Protein AF-A0A091L8T3-F1 (afdb_monomer)

Solvent-accessible surface area (backbone atoms only — not comparable to full-atom values): 19354 Å² total; per-residue (Å²): 113,66,70,60,50,53,52,51,54,52,54,68,73,51,63,92,86,46,86,66,43,70,60,56,47,52,60,50,46,46,68,79,38,73,92,50,54,74,67,56,54,53,54,50,48,53,53,48,53,52,50,51,50,54,54,50,52,52,50,52,52,53,52,52,49,54,50,51,53,50,52,50,51,53,50,52,52,49,54,52,54,52,52,50,52,51,50,53,50,51,53,53,51,48,54,51,51,51,54,50,50,53,53,51,50,54,52,50,52,53,52,52,53,51,50,53,53,51,54,51,50,52,52,52,51,50,53,54,51,48,57,53,48,53,57,48,54,52,51,51,49,54,50,52,53,52,49,51,53,50,52,50,55,51,52,51,52,52,51,51,52,51,50,56,52,50,51,53,47,52,56,47,51,53,52,51,49,52,52,50,50,53,49,50,50,55,51,51,56,49,48,52,54,47,49,52,53,50,53,52,53,51,55,52,50,53,50,54,52,50,54,52,51,54,48,51,55,49,52,54,48,52,48,56,51,48,48,54,54,48,51,60,49,48,75,72,64,78,79,91,85,89,89,79,73,80,81,76,76,71,88,61,83,75,68,71,71,77,71,75,86,83,83,91,78,85,82,82,84,85,66,73,96,62,89,79,91,67,83,50,71,68,63,57,61,62,30,60,56,55,48,53,49,51,53,28,50,77,69,67,42,57,85,39,71,67,40,66,63,46,62,77,71,52,68,62,86,66,74,75,55,85,92,66,64,74,69,91,77,70,128

InterPro domains:
  IPR039902 Coiled-coil domain-containing protein CCDC148/CCDC112 [PTHR21549] (1-329)

Mean predicted aligned error: 20.17 Å

Sequence (331 aa):
EEDRWVFQAVINQYPSDLQRRRTLYLDVLERYLPHKSRRDLVVHEKAWDHYHFIRNQRRVLILNWAQARKAFLLKAVKTVAEASAAHETEVALANTREKQQEICADLKAKVLQWKAQQEEAAKLEAAVAARRKEKKDEKERLQKEQETIRRAQEKEKVKKYWAEKQLKWQEQEEKDLQRLEELRKLMAEQAVKDRERVKFRQALLEKQLLEKKELALQEAREEKEKEKCLEALRQQVAVVAKLDPARVVADTVASKARMGIGTKEEFDLQKPLFKLHTYSEQQIISDPRLRVELALREAGLHTTLYAKEILPKIPPLKLPRRDMESTAFKM

Organism: Cathartes aura (NCBI:txid43455)

Radius of gyration: 84.94 Å; Cα contacts (8 Å, |Δi|>4): 48; chains: 1; bounding box: 147×95×217 Å

Secondary structure (DSSP, 8-state):
-HHHHHHHHHHHHS-TTSTTHHHHHHHHHHHH-TTS-HHHHHHHHHHHHHHHHHHHHHHHHHHHHHHHHHHHHHHHHHHHHHHHHHHHHHHHHHHHHHHHHHHHHHHHHHHHHHHHHHHHHHHHHHHHHHHHHHHHHHHHHHHHHHHHHHHHHHHHHHHHHHHHHHHHHHHHHHHHHHHHHHHHHHHHHHHHHHHHHHHHHHHHHHHHHHHHHHHHHHHHHHHHHHHHHHHHHHHHH-------GGGGSPPPTTSGGGG-------------SS---PPPHHHHHT-HHHHHHHHHHHTT-TTSHHHHHHGGGSPPSSPPPGGG--GGG--

pLDDT: mean 85.81, std 12.71, range [43.16, 98.38]

Structure (mmCIF, N/CA/C/O backbone):
data_AF-A0A091L8T3-F1
#
_entry.id   AF-A0A091L8T3-F1
#
loop_
_atom_site.group_PDB
_atom_site.id
_atom_site.type_symbol
_atom_site.label_atom_id
_atom_site.label_alt_id
_atom_site.label_comp_id
_atom_site.label_asym_id
_atom_site.label_entity_id
_atom_site.label_seq_id
_atom_site.pdbx_PDB_ins_code
_atom_site.Cartn_x
_atom_site.Cartn_y
_atom_site.Cartn_z
_atom_site.occupancy
_atom_site.B_iso_or_equiv
_atom_site.auth_seq_id
_atom_site.auth_comp_id
_atom_site.auth_asym_id
_atom_site.auth_atom_id
_atom_site.pdbx_PDB_model_num
ATOM 1 N N . GLU A 1 1 ? 61.949 3.611 -93.457 1.00 61.12 1 GLU A N 1
ATOM 2 C CA . GLU A 1 1 ? 60.563 3.590 -92.926 1.00 61.12 1 GLU A CA 1
ATOM 3 C C . GLU A 1 1 ? 59.608 2.866 -93.872 1.00 61.12 1 GLU A C 1
ATOM 5 O O . GLU A 1 1 ? 58.772 2.104 -93.398 1.00 61.12 1 GLU A O 1
ATOM 10 N N . GLU A 1 2 ? 59.823 2.990 -95.183 1.00 74.25 2 GLU A N 1
ATOM 11 C CA . GLU A 1 2 ? 59.086 2.301 -96.256 1.00 74.25 2 GLU A CA 1
ATOM 12 C C . GLU A 1 2 ? 59.018 0.772 -96.083 1.00 74.25 2 GLU A C 1
ATOM 14 O O . GLU A 1 2 ? 57.926 0.216 -96.036 1.00 74.25 2 GLU A O 1
ATOM 19 N N . ASP A 1 3 ? 60.144 0.089 -95.839 1.00 77.56 3 ASP A N 1
ATOM 20 C CA . ASP A 1 3 ? 60.155 -1.373 -95.638 1.00 77.56 3 ASP A CA 1
ATOM 21 C C . ASP A 1 3 ? 59.281 -1.864 -94.469 1.00 77.56 3 ASP A C 1
ATOM 23 O O . ASP A 1 3 ? 58.719 -2.958 -94.518 1.00 77.56 3 ASP A O 1
ATOM 27 N N . ARG A 1 4 ? 59.192 -1.082 -93.383 1.00 78.56 4 ARG A N 1
ATOM 28 C CA . ARG A 1 4 ? 58.371 -1.434 -92.209 1.00 78.56 4 ARG A CA 1
ATOM 29 C C . ARG A 1 4 ? 56.887 -1.282 -92.525 1.00 78.56 4 ARG A C 1
ATOM 31 O O . ARG A 1 4 ? 56.081 -2.085 -92.061 1.00 78.56 4 ARG A O 1
ATOM 38 N N . TRP A 1 5 ? 56.544 -0.273 -93.323 1.00 81.94 5 TRP A N 1
ATOM 39 C CA . TRP A 1 5 ? 55.185 -0.043 -93.796 1.00 81.94 5 TRP A CA 1
ATOM 40 C C . TRP A 1 5 ? 54.744 -1.136 -94.775 1.00 81.94 5 TRP A C 1
ATOM 42 O O . TRP A 1 5 ? 53.658 -1.683 -94.607 1.00 81.94 5 TRP A O 1
ATOM 52 N N . VAL A 1 6 ? 55.616 -1.541 -95.708 1.00 83.06 6 VAL A N 1
ATOM 53 C CA . VAL A 1 6 ? 55.381 -2.682 -96.614 1.00 83.06 6 VAL A CA 1
ATOM 54 C C . VAL A 1 6 ? 55.166 -3.970 -95.817 1.00 83.06 6 VAL A C 1
ATOM 56 O O . VAL A 1 6 ? 54.194 -4.684 -96.054 1.00 83.06 6 VAL A O 1
ATOM 59 N N . PHE A 1 7 ? 56.002 -4.232 -94.806 1.00 84.69 7 PHE A N 1
ATOM 60 C CA . PHE A 1 7 ? 55.846 -5.391 -93.922 1.00 84.69 7 PHE A CA 1
ATOM 61 C C . PHE A 1 7 ? 54.481 -5.413 -93.219 1.00 84.69 7 PHE A C 1
ATOM 63 O O . PHE A 1 7 ? 53.782 -6.426 -93.223 1.00 84.69 7 PHE A O 1
ATOM 70 N N . GLN A 1 8 ? 54.071 -4.276 -92.656 1.00 83.62 8 GLN A N 1
ATOM 71 C CA . GLN A 1 8 ? 52.794 -4.140 -91.961 1.00 83.62 8 GLN A CA 1
ATOM 72 C C . GLN A 1 8 ? 51.592 -4.245 -92.912 1.00 83.62 8 GLN A C 1
ATOM 74 O O . GLN A 1 8 ? 50.608 -4.906 -92.583 1.00 83.62 8 GLN A O 1
ATOM 79 N N . ALA A 1 9 ? 51.662 -3.611 -94.083 1.00 85.62 9 ALA A N 1
ATOM 80 C CA . ALA A 1 9 ? 50.600 -3.638 -95.081 1.00 85.62 9 ALA A CA 1
ATOM 81 C C . ALA A 1 9 ? 50.352 -5.064 -95.588 1.00 85.62 9 ALA A C 1
ATOM 83 O O . ALA A 1 9 ? 49.206 -5.508 -95.603 1.00 85.62 9 ALA A O 1
ATOM 84 N N . VAL A 1 10 ? 51.418 -5.806 -95.911 1.00 86.06 10 VAL A N 1
ATOM 85 C CA . VAL A 1 10 ? 51.318 -7.194 -96.379 1.00 86.06 10 VAL A CA 1
ATOM 86 C C . VAL A 1 10 ? 50.765 -8.102 -95.277 1.00 86.06 10 VAL A C 1
ATOM 88 O O . VAL A 1 10 ? 49.821 -8.837 -95.532 1.00 86.06 10 VAL A O 1
ATOM 91 N N . ILE A 1 11 ? 51.247 -8.021 -94.029 1.00 85.44 11 ILE A N 1
ATOM 92 C CA . ILE A 1 11 ? 50.716 -8.855 -92.928 1.00 85.44 11 ILE A CA 1
ATOM 93 C C . ILE A 1 11 ? 49.222 -8.605 -92.671 1.00 85.44 11 ILE A C 1
ATOM 95 O O . ILE A 1 11 ? 48.480 -9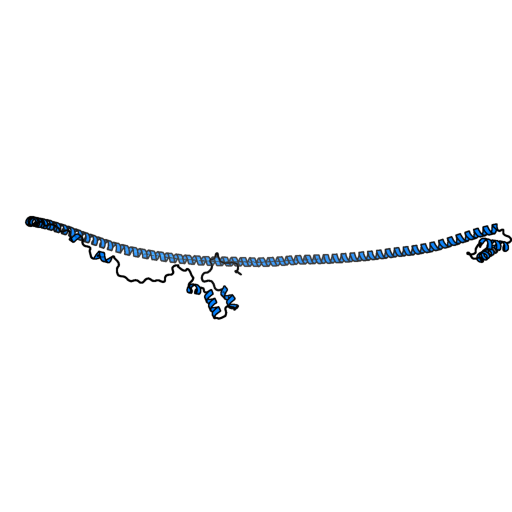.551 -92.387 1.00 85.44 11 ILE A O 1
ATOM 99 N N . ASN A 1 12 ? 48.774 -7.353 -92.784 1.00 85.69 12 ASN A N 1
ATOM 100 C CA . ASN A 1 12 ? 47.374 -6.977 -92.584 1.00 85.69 12 ASN A CA 1
ATOM 101 C C . ASN A 1 12 ? 46.447 -7.456 -93.714 1.00 85.69 12 ASN A C 1
ATOM 103 O O . ASN A 1 12 ? 45.252 -7.606 -93.479 1.00 85.69 12 ASN A O 1
ATOM 107 N N . GLN A 1 13 ? 46.973 -7.714 -94.917 1.00 87.00 13 GLN A N 1
ATOM 108 C CA . GLN A 1 13 ? 46.195 -8.254 -96.042 1.00 87.00 13 GLN A CA 1
ATOM 109 C C . GLN A 1 13 ? 45.833 -9.735 -95.858 1.00 87.00 13 GLN A C 1
ATOM 111 O O . GLN A 1 13 ? 44.871 -10.206 -96.460 1.00 87.00 13 GLN A O 1
ATOM 116 N N . TYR A 1 14 ? 46.565 -10.469 -95.012 1.00 86.25 14 TYR A N 1
ATOM 117 C CA . TYR A 1 14 ? 46.281 -11.874 -94.717 1.00 86.25 14 TYR A CA 1
ATOM 118 C C . TYR A 1 14 ? 45.522 -12.014 -93.386 1.00 86.25 14 TYR A C 1
ATOM 120 O O . TYR A 1 14 ? 46.098 -11.689 -92.341 1.00 86.25 14 TYR A O 1
ATOM 128 N N . PRO A 1 15 ? 44.284 -12.551 -93.376 1.00 84.50 15 PRO A N 1
ATOM 129 C CA . PRO A 1 15 ? 43.514 -12.803 -92.155 1.00 84.50 15 PRO A CA 1
ATOM 130 C C . PRO A 1 15 ? 44.231 -13.755 -91.192 1.00 84.50 15 PRO A C 1
ATOM 132 O O . PRO A 1 15 ? 44.970 -14.640 -91.627 1.00 84.50 15 PRO A O 1
ATOM 135 N N . SER A 1 16 ? 43.985 -13.613 -89.885 1.00 79.06 16 SER A N 1
ATOM 136 C CA . SER A 1 16 ? 44.558 -14.479 -88.841 1.00 79.06 16 SER A CA 1
ATOM 137 C C . SER A 1 16 ? 44.199 -15.955 -88.989 1.00 79.06 16 SER A C 1
ATOM 139 O O . SER A 1 16 ? 44.989 -16.804 -88.587 1.00 79.06 16 SER A O 1
ATOM 141 N N . ASP A 1 17 ? 43.055 -16.241 -89.603 1.00 85.56 17 ASP A N 1
ATOM 142 C CA . ASP A 1 17 ? 42.435 -17.570 -89.614 1.00 85.56 17 ASP A CA 1
ATOM 143 C C . ASP A 1 17 ? 42.875 -18.419 -90.823 1.00 85.56 17 ASP A C 1
ATOM 145 O O . ASP A 1 17 ? 42.468 -19.569 -90.985 1.00 85.56 17 ASP A O 1
ATOM 149 N N . LEU A 1 18 ? 43.729 -17.860 -91.689 1.00 86.12 18 LEU A N 1
ATOM 150 C CA . LEU A 1 18 ? 44.220 -18.515 -92.898 1.00 86.12 18 LEU A CA 1
ATOM 151 C C . LEU A 1 18 ? 45.237 -19.625 -92.564 1.00 86.12 18 LEU A C 1
ATOM 153 O O . LEU A 1 18 ? 46.241 -19.397 -91.882 1.00 86.12 18 LEU A O 1
ATOM 157 N N . GLN A 1 19 ? 45.040 -20.832 -93.106 1.00 82.50 19 GLN A N 1
ATOM 158 C CA . GLN A 1 19 ? 46.011 -21.920 -92.955 1.00 82.50 19 GLN A CA 1
ATOM 159 C C . GLN A 1 19 ? 47.349 -21.554 -93.608 1.00 82.50 19 GLN A C 1
ATOM 161 O O . GLN A 1 19 ? 47.396 -21.035 -94.721 1.00 82.50 19 GLN A O 1
ATOM 166 N N . ARG A 1 20 ? 48.458 -21.834 -92.909 1.00 83.94 20 ARG A N 1
ATOM 167 C CA . ARG A 1 20 ? 49.824 -21.496 -93.356 1.00 83.94 20 ARG A CA 1
ATOM 168 C C . ARG A 1 20 ? 50.022 -20.001 -93.673 1.00 83.94 20 ARG A C 1
ATOM 170 O O . ARG A 1 20 ? 50.917 -19.646 -94.434 1.00 83.94 20 ARG A O 1
ATOM 177 N N . ARG A 1 21 ? 49.257 -19.109 -93.026 1.00 86.12 21 ARG A N 1
ATOM 178 C CA . ARG A 1 21 ? 49.388 -17.640 -93.122 1.00 86.12 21 ARG A CA 1
ATOM 179 C C . ARG A 1 21 ? 50.844 -17.169 -93.132 1.00 86.12 21 ARG A C 1
ATOM 181 O O . ARG A 1 21 ? 51.232 -16.385 -93.990 1.00 86.12 21 ARG A O 1
ATOM 188 N N . ARG A 1 22 ? 51.646 -17.703 -92.204 1.00 86.38 22 ARG A N 1
ATOM 189 C CA . ARG A 1 22 ? 53.066 -17.377 -92.033 1.00 86.38 22 ARG A CA 1
ATOM 190 C C . ARG A 1 22 ? 53.910 -17.606 -93.273 1.00 86.38 22 ARG A C 1
ATOM 192 O O . ARG A 1 22 ? 54.708 -16.751 -93.628 1.00 86.38 22 ARG A O 1
ATOM 199 N N . THR A 1 23 ? 53.745 -18.747 -93.933 1.00 85.94 23 THR A N 1
ATOM 200 C CA . THR A 1 23 ? 54.523 -19.023 -95.142 1.00 85.94 23 THR A CA 1
ATOM 201 C C . THR A 1 23 ? 54.077 -18.111 -96.276 1.00 85.94 23 THR A C 1
ATOM 203 O O . THR A 1 23 ? 54.922 -17.539 -96.947 1.00 85.94 23 THR A O 1
ATOM 206 N N . LEU A 1 24 ? 52.764 -17.896 -96.415 1.00 87.12 24 LEU A N 1
ATOM 207 C CA . LEU A 1 24 ? 52.189 -17.104 -97.502 1.00 87.12 24 LEU A CA 1
ATOM 208 C C . LEU A 1 24 ? 52.651 -15.645 -97.477 1.00 87.12 24 LEU A C 1
ATOM 210 O O . LEU A 1 24 ? 53.126 -15.150 -98.495 1.00 87.12 24 LEU A O 1
ATOM 214 N N . TYR A 1 25 ? 52.566 -14.961 -96.333 1.00 86.69 25 TYR A N 1
ATOM 215 C CA . TYR A 1 25 ? 53.018 -13.571 -96.291 1.00 86.69 25 TYR A CA 1
ATOM 216 C C . TYR A 1 25 ? 54.547 -13.460 -96.367 1.00 86.69 25 TYR A C 1
ATOM 218 O O . TYR A 1 25 ? 55.032 -12.497 -96.946 1.00 86.69 25 TYR A O 1
ATOM 226 N N . LEU A 1 26 ? 55.323 -14.417 -95.832 1.00 86.81 26 LEU A N 1
ATOM 227 C CA . LEU A 1 26 ? 56.791 -14.383 -95.938 1.00 86.81 26 LEU A CA 1
ATOM 228 C C . LEU A 1 26 ? 57.250 -14.530 -97.392 1.00 86.81 26 LEU A C 1
ATOM 230 O O . LEU A 1 26 ? 58.132 -13.788 -97.814 1.00 86.81 26 LEU A O 1
ATOM 234 N N . ASP A 1 27 ? 56.618 -15.420 -98.161 1.00 87.00 27 ASP A N 1
ATOM 235 C CA . ASP A 1 27 ? 56.929 -15.613 -99.582 1.00 87.00 27 ASP A CA 1
ATOM 236 C C . ASP A 1 27 ? 56.559 -14.364 -100.412 1.00 87.00 27 ASP A C 1
ATOM 238 O O . ASP A 1 27 ? 57.239 -14.017 -101.377 1.00 87.00 27 ASP A O 1
ATOM 242 N N . VAL A 1 28 ? 55.496 -13.647 -100.029 1.00 87.44 28 VAL A N 1
ATOM 243 C CA . VAL A 1 28 ? 55.105 -12.374 -100.659 1.00 87.44 28 VAL A CA 1
ATOM 244 C C . VAL A 1 28 ? 56.034 -11.225 -100.258 1.00 87.44 28 VAL A C 1
ATOM 246 O O . VAL A 1 28 ? 56.418 -10.421 -101.106 1.00 87.44 28 VAL A O 1
ATOM 249 N N . LEU A 1 29 ? 56.465 -11.166 -98.999 1.00 87.00 29 LEU A N 1
ATOM 250 C CA . LEU A 1 29 ? 57.442 -10.182 -98.528 1.00 87.00 29 LEU A CA 1
ATOM 251 C C . LEU A 1 29 ? 58.805 -10.342 -99.199 1.00 87.00 29 LEU A C 1
ATOM 253 O O . LEU A 1 29 ? 59.442 -9.338 -99.493 1.00 87.00 29 LEU A O 1
ATOM 257 N N . GLU A 1 30 ? 59.226 -11.573 -99.482 1.00 85.88 30 GLU A N 1
ATOM 258 C CA . GLU A 1 30 ? 60.466 -11.866 -100.212 1.00 85.88 30 GLU A CA 1
ATOM 259 C C . GLU A 1 30 ? 60.427 -11.308 -101.650 1.00 85.88 30 GLU A C 1
ATOM 261 O O . GLU A 1 30 ? 61.450 -10.880 -102.178 1.00 85.88 30 GLU A O 1
ATOM 266 N N . ARG A 1 31 ? 59.234 -11.210 -102.261 1.00 86.19 31 ARG A N 1
ATOM 267 C CA . ARG A 1 31 ? 59.037 -10.579 -103.582 1.00 86.19 31 ARG A CA 1
ATOM 268 C C . ARG A 1 31 ? 59.015 -9.053 -103.522 1.00 86.19 31 ARG A C 1
ATOM 270 O O . ARG A 1 31 ? 59.547 -8.408 -104.419 1.00 86.19 31 ARG A O 1
ATOM 277 N N . TYR A 1 32 ? 58.384 -8.474 -102.498 1.00 85.06 32 TYR A N 1
ATOM 278 C CA . TYR A 1 32 ? 58.297 -7.017 -102.339 1.00 85.06 32 TYR A CA 1
ATOM 279 C C . TYR A 1 32 ? 59.576 -6.389 -101.762 1.00 85.06 32 TYR A C 1
ATOM 281 O O . TYR A 1 32 ? 59.798 -5.196 -101.950 1.00 85.06 32 TYR A O 1
ATOM 289 N N . LEU A 1 33 ? 60.413 -7.170 -101.073 1.00 84.69 33 LEU A N 1
ATOM 290 C CA . LEU A 1 33 ? 61.668 -6.734 -100.454 1.00 84.69 33 LEU A CA 1
ATOM 291 C C . LEU A 1 33 ? 62.835 -7.632 -100.909 1.00 84.69 33 LEU A C 1
ATOM 293 O O . LEU A 1 33 ? 63.396 -8.368 -100.093 1.00 84.69 33 LEU A O 1
ATOM 297 N N . PRO A 1 34 ? 63.229 -7.573 -102.196 1.00 81.00 34 PRO A N 1
ATOM 298 C CA . PRO A 1 34 ? 64.257 -8.454 -102.760 1.00 81.00 34 PRO A CA 1
ATOM 299 C C . PRO A 1 34 ? 65.652 -8.249 -102.141 1.00 81.00 34 PRO A C 1
ATOM 301 O O . PRO A 1 34 ? 66.521 -9.108 -102.250 1.00 81.00 34 PRO A O 1
ATOM 304 N N . HIS A 1 35 ? 65.876 -7.119 -101.466 1.00 83.75 35 HIS A N 1
ATOM 305 C CA . HIS A 1 35 ? 67.106 -6.771 -100.751 1.00 83.75 35 HIS A CA 1
ATOM 306 C C . HIS A 1 35 ? 67.234 -7.409 -99.359 1.00 83.75 35 HIS A C 1
ATOM 308 O O . HIS A 1 35 ? 68.247 -7.192 -98.694 1.00 83.75 35 HIS A O 1
ATOM 314 N N . LYS A 1 36 ? 66.240 -8.174 -98.887 1.00 83.62 36 LYS A N 1
ATOM 315 C CA . LYS A 1 36 ? 66.258 -8.818 -97.561 1.00 83.62 36 LYS A CA 1
ATOM 316 C C . LYS A 1 36 ? 66.182 -10.329 -97.670 1.00 83.62 36 LYS A C 1
ATOM 318 O O . LYS A 1 36 ? 65.372 -10.865 -98.416 1.00 83.62 36 LYS A O 1
ATOM 323 N N . SER A 1 37 ? 66.976 -11.028 -96.860 1.00 86.00 37 SER A N 1
ATOM 324 C CA . SER A 1 37 ? 66.889 -12.484 -96.807 1.00 86.00 37 SER A CA 1
ATOM 325 C C . SER A 1 37 ? 65.658 -12.936 -96.017 1.00 86.00 37 SER A C 1
ATOM 327 O O . SER A 1 37 ? 65.197 -12.267 -95.086 1.00 86.00 37 SER A O 1
ATOM 329 N N . ARG A 1 38 ? 65.165 -14.143 -96.307 1.00 83.12 38 ARG A N 1
ATOM 330 C CA . ARG A 1 38 ? 64.101 -14.792 -95.524 1.00 83.12 38 ARG A CA 1
ATOM 331 C C . ARG A 1 38 ? 64.420 -14.874 -94.025 1.00 83.12 38 ARG A C 1
ATOM 333 O O . ARG A 1 38 ? 63.514 -14.788 -93.197 1.00 83.12 38 ARG A O 1
ATOM 340 N N . ARG A 1 39 ? 65.702 -15.017 -93.658 1.00 85.62 39 ARG A N 1
ATOM 341 C CA . ARG A 1 39 ? 66.147 -15.005 -92.253 1.00 85.62 39 ARG A CA 1
ATOM 342 C C . ARG A 1 39 ? 65.912 -13.635 -91.616 1.00 85.62 39 ARG A C 1
ATOM 344 O O . ARG A 1 39 ? 65.384 -13.580 -90.508 1.00 85.62 39 ARG A O 1
ATOM 351 N N . ASP A 1 40 ? 66.209 -12.556 -92.333 1.00 85.44 40 ASP A N 1
ATOM 352 C CA . ASP A 1 40 ? 66.003 -11.183 -91.858 1.00 85.44 40 ASP A CA 1
ATOM 353 C C . ASP A 1 40 ? 64.513 -10.846 -91.710 1.00 85.44 40 ASP A C 1
ATOM 355 O O . ASP A 1 40 ? 64.121 -10.197 -90.740 1.00 85.44 40 ASP A O 1
ATOM 359 N N . LEU A 1 41 ? 63.659 -11.347 -92.614 1.00 85.19 41 LEU A N 1
ATOM 360 C CA . LEU A 1 41 ? 62.199 -11.208 -92.510 1.00 85.19 41 LEU A CA 1
ATOM 361 C C . LEU A 1 41 ? 61.637 -11.909 -91.261 1.00 85.19 41 LEU A C 1
ATOM 363 O O . LEU A 1 41 ? 60.791 -11.344 -90.570 1.00 85.19 41 LEU A O 1
ATOM 367 N N . VAL A 1 42 ? 62.143 -13.100 -90.921 1.00 87.00 42 VAL A N 1
ATOM 368 C CA . VAL A 1 42 ? 61.754 -13.828 -89.697 1.00 87.00 42 VAL A CA 1
ATOM 369 C C . VAL A 1 42 ? 62.274 -13.139 -88.430 1.00 87.00 42 VAL A C 1
ATOM 371 O O . VAL A 1 42 ? 61.592 -13.125 -87.405 1.00 87.00 42 VAL A O 1
ATOM 374 N N . VAL A 1 43 ? 63.476 -12.558 -88.465 1.00 88.06 43 VAL A N 1
ATOM 375 C CA . VAL A 1 43 ? 63.994 -11.748 -87.348 1.00 88.06 43 VAL A CA 1
ATOM 376 C C . VAL A 1 43 ? 63.125 -10.503 -87.147 1.00 88.06 43 VAL A C 1
ATOM 378 O O . VAL A 1 43 ? 62.782 -10.172 -86.011 1.00 88.06 43 VAL A O 1
ATOM 381 N N . HIS A 1 44 ? 62.706 -9.860 -88.239 1.00 85.31 44 HIS A N 1
ATOM 382 C CA . HIS A 1 44 ? 61.802 -8.715 -88.204 1.00 85.31 44 HIS A CA 1
ATOM 383 C C . HIS A 1 44 ? 60.405 -9.082 -87.666 1.00 85.31 44 HIS A C 1
ATOM 385 O O . HIS A 1 44 ? 59.870 -8.339 -86.848 1.00 85.31 44 HIS A O 1
ATOM 391 N N . GLU A 1 45 ? 59.846 -10.239 -88.045 1.00 86.50 45 GLU A N 1
ATOM 392 C CA . GLU A 1 45 ? 58.594 -10.795 -87.493 1.00 86.50 45 GLU A CA 1
ATOM 393 C C . GLU A 1 45 ? 58.674 -10.942 -85.966 1.00 86.50 45 GLU A C 1
ATOM 395 O O . GLU A 1 45 ? 57.856 -10.380 -85.244 1.00 86.50 45 GLU A O 1
ATOM 400 N N . LYS A 1 46 ? 59.719 -11.606 -85.455 1.00 88.56 46 LYS A N 1
ATOM 401 C CA . LYS A 1 46 ? 59.913 -11.789 -84.006 1.00 88.56 46 LYS A CA 1
ATOM 402 C C . LYS A 1 46 ? 60.054 -10.462 -83.261 1.00 88.56 46 LYS A C 1
ATOM 404 O O . LYS A 1 46 ? 59.510 -10.306 -82.168 1.00 88.56 46 LYS A O 1
ATOM 409 N N . ALA A 1 47 ? 60.789 -9.509 -83.834 1.00 87.19 47 ALA A N 1
ATOM 410 C CA . ALA A 1 47 ? 60.936 -8.175 -83.257 1.00 87.19 47 ALA A CA 1
ATOM 411 C C . ALA A 1 47 ? 59.598 -7.414 -83.241 1.00 87.19 47 ALA A C 1
ATOM 413 O O . ALA A 1 47 ? 59.292 -6.714 -82.273 1.00 87.19 47 ALA A O 1
ATOM 414 N N . TRP A 1 48 ? 58.786 -7.583 -84.285 1.00 84.56 48 TRP A N 1
ATOM 415 C CA . TRP A 1 48 ? 57.456 -6.996 -84.401 1.00 84.56 48 TRP A CA 1
ATOM 416 C C . TRP A 1 48 ? 56.467 -7.603 -83.396 1.00 84.56 48 TRP A C 1
ATOM 418 O O . TRP A 1 48 ? 55.814 -6.853 -82.670 1.00 84.56 48 TRP A O 1
ATOM 428 N N . ASP A 1 49 ? 56.429 -8.930 -83.260 1.00 86.62 49 ASP A N 1
ATOM 429 C CA . ASP A 1 49 ? 55.615 -9.629 -82.257 1.00 86.62 49 ASP A CA 1
ATOM 430 C C . ASP A 1 49 ? 55.995 -9.206 -80.836 1.00 86.62 49 ASP A C 1
ATOM 432 O O . ASP A 1 49 ? 55.130 -8.900 -80.014 1.00 86.62 49 ASP A O 1
ATOM 436 N N . HIS A 1 50 ? 57.298 -9.118 -80.551 1.00 89.31 50 HIS A N 1
ATOM 437 C CA . HIS A 1 50 ? 57.800 -8.660 -79.259 1.00 89.31 50 HIS A CA 1
ATOM 438 C C . HIS A 1 50 ? 57.390 -7.209 -78.967 1.00 89.31 50 HIS A C 1
ATOM 440 O O . HIS A 1 50 ? 56.916 -6.900 -77.871 1.00 89.31 50 HIS A O 1
ATOM 446 N N . TYR A 1 51 ? 57.496 -6.322 -79.960 1.00 88.81 51 TYR A N 1
ATOM 447 C CA . TYR A 1 51 ? 57.039 -4.938 -79.847 1.00 88.81 51 TYR A CA 1
ATOM 448 C C . TYR A 1 51 ? 55.527 -4.852 -79.591 1.00 88.81 51 TYR A C 1
ATOM 450 O O . TYR A 1 51 ? 55.091 -4.128 -78.692 1.00 88.81 51 TYR A O 1
ATOM 458 N N . HIS A 1 52 ? 54.717 -5.606 -80.339 1.00 87.25 52 HIS 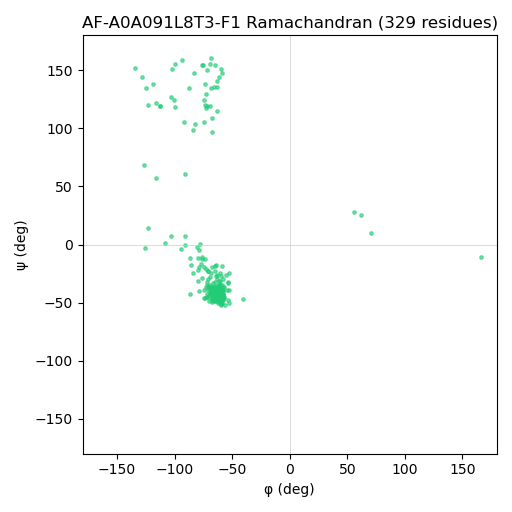A N 1
ATOM 459 C CA . HIS A 1 52 ? 53.266 -5.647 -80.160 1.00 87.25 52 HIS A CA 1
ATOM 460 C C . HIS A 1 52 ? 52.867 -6.219 -78.798 1.00 87.25 52 HIS A C 1
ATOM 462 O O . HIS A 1 52 ? 51.996 -5.652 -78.132 1.00 87.25 52 HIS A O 1
ATOM 468 N N . PHE A 1 53 ? 53.536 -7.279 -78.347 1.00 91.56 53 PHE A N 1
ATOM 469 C CA . PHE A 1 53 ? 53.345 -7.856 -77.022 1.00 91.56 53 PHE A CA 1
ATOM 470 C C . PHE A 1 53 ? 53.638 -6.832 -75.921 1.00 91.56 53 PHE A C 1
ATOM 472 O O . PHE A 1 53 ? 52.765 -6.568 -75.095 1.00 91.56 53 PHE A O 1
ATOM 479 N N . ILE A 1 54 ? 54.805 -6.178 -75.947 1.00 93.12 54 ILE A N 1
ATOM 480 C CA . ILE A 1 54 ? 55.167 -5.144 -74.963 1.00 93.12 54 ILE A CA 1
ATOM 481 C C . ILE A 1 54 ? 54.176 -3.978 -75.002 1.00 93.12 54 ILE A C 1
ATOM 483 O O . ILE A 1 54 ? 53.736 -3.494 -73.956 1.00 93.12 54 ILE A O 1
ATOM 487 N N . ARG A 1 55 ? 53.779 -3.529 -76.198 1.00 93.00 55 ARG A N 1
ATOM 488 C CA . ARG A 1 55 ? 52.805 -2.444 -76.365 1.00 93.00 55 ARG A CA 1
ATOM 489 C C . ARG A 1 55 ? 51.447 -2.806 -75.761 1.00 93.00 55 ARG A C 1
ATOM 491 O O . ARG A 1 55 ? 50.833 -1.960 -75.107 1.00 93.00 55 ARG A O 1
ATOM 498 N N . ASN A 1 56 ? 50.983 -4.038 -75.956 1.00 92.44 56 ASN A N 1
ATOM 499 C CA . ASN A 1 56 ? 49.725 -4.525 -75.395 1.00 92.44 56 ASN A CA 1
ATOM 500 C C . ASN A 1 56 ? 49.814 -4.712 -73.875 1.00 92.44 56 ASN A C 1
ATOM 502 O O . ASN A 1 56 ? 48.926 -4.245 -73.168 1.00 92.44 56 ASN A O 1
ATOM 506 N N . GLN A 1 57 ? 50.909 -5.280 -73.361 1.00 93.88 57 GLN A N 1
ATOM 507 C CA . GLN A 1 57 ? 51.158 -5.395 -71.919 1.00 93.88 57 GLN A CA 1
ATOM 508 C C . GLN A 1 57 ? 51.163 -4.024 -71.240 1.00 93.88 57 GLN A C 1
ATOM 510 O O . GLN A 1 57 ? 50.466 -3.813 -70.249 1.00 93.88 57 GLN A O 1
ATOM 515 N N . ARG A 1 58 ? 51.856 -3.039 -71.826 1.00 95.06 58 ARG A N 1
ATOM 516 C CA . ARG A 1 58 ? 51.851 -1.657 -71.332 1.00 95.06 58 ARG A CA 1
ATOM 517 C C . ARG A 1 58 ? 50.437 -1.070 -71.293 1.00 95.06 58 ARG A C 1
ATOM 519 O O . ARG A 1 58 ? 50.084 -0.417 -70.316 1.00 95.06 58 ARG A O 1
ATOM 526 N N . ARG A 1 59 ? 49.623 -1.295 -72.331 1.00 95.88 59 ARG A N 1
ATOM 527 C CA . ARG A 1 59 ? 48.220 -0.840 -72.362 1.00 95.88 59 ARG A CA 1
ATOM 528 C C . ARG A 1 59 ? 47.392 -1.474 -71.246 1.00 95.88 59 ARG A C 1
ATOM 530 O O . ARG A 1 59 ? 46.703 -0.745 -70.539 1.00 95.88 59 ARG A O 1
ATOM 537 N N . VAL A 1 60 ? 47.488 -2.790 -71.064 1.00 96.50 60 VAL A N 1
ATOM 538 C CA . VAL A 1 60 ? 46.765 -3.519 -70.008 1.00 96.50 60 VAL A CA 1
ATOM 539 C C . VAL A 1 60 ? 47.180 -3.026 -68.623 1.00 96.50 60 VAL A C 1
ATOM 541 O O . VAL A 1 60 ? 46.316 -2.726 -67.807 1.00 96.50 60 VAL A O 1
ATOM 544 N N . LEU A 1 61 ? 48.479 -2.851 -68.372 1.00 96.44 61 LEU A N 1
ATOM 545 C CA . LEU A 1 61 ? 48.979 -2.327 -67.099 1.00 96.44 61 LEU A CA 1
ATOM 546 C C . LEU A 1 61 ? 48.440 -0.925 -66.793 1.00 96.44 61 LEU A C 1
ATOM 548 O O . LEU A 1 61 ? 47.994 -0.679 -65.676 1.00 96.44 61 LEU A O 1
ATOM 552 N N . ILE A 1 62 ? 48.430 -0.021 -67.778 1.00 96.06 62 ILE A N 1
ATOM 553 C CA . ILE A 1 62 ? 47.887 1.336 -67.604 1.00 96.06 62 ILE A CA 1
ATOM 554 C C . ILE A 1 62 ? 46.382 1.291 -67.312 1.00 96.06 62 ILE A C 1
ATOM 556 O O . ILE A 1 62 ? 45.914 2.004 -66.423 1.00 96.06 62 ILE A O 1
ATOM 560 N N . LEU A 1 63 ? 45.623 0.453 -68.028 1.00 96.88 63 LEU A N 1
ATOM 561 C CA . LEU A 1 63 ? 44.183 0.297 -67.807 1.00 96.88 63 LEU A CA 1
ATOM 562 C C . LEU A 1 63 ? 43.884 -0.283 -66.421 1.00 96.88 63 LEU A C 1
ATOM 564 O O . LEU A 1 63 ? 43.077 0.289 -65.689 1.00 96.88 63 LEU A O 1
ATOM 568 N N . ASN A 1 64 ? 44.578 -1.353 -66.033 1.00 97.06 64 ASN A N 1
ATOM 569 C CA . ASN A 1 64 ? 44.434 -1.977 -64.720 1.00 97.06 64 ASN A CA 1
ATOM 570 C C . ASN A 1 64 ? 44.811 -1.002 -63.603 1.00 97.06 64 ASN A C 1
ATOM 572 O O . ASN A 1 64 ? 44.089 -0.892 -62.616 1.00 97.06 64 ASN A O 1
ATOM 576 N N . TRP A 1 65 ? 45.895 -0.240 -63.771 1.00 97.06 65 TRP A N 1
ATOM 577 C CA . TRP A 1 65 ? 46.289 0.788 -62.811 1.00 97.06 65 TRP A CA 1
ATOM 578 C C . TRP A 1 65 ? 45.230 1.886 -62.689 1.00 97.06 65 TRP A C 1
ATOM 580 O O . TRP A 1 65 ? 44.858 2.265 -61.579 1.00 97.06 65 TRP A O 1
ATOM 590 N N . ALA A 1 66 ? 44.689 2.370 -63.810 1.00 96.75 66 ALA A N 1
ATOM 591 C CA . ALA A 1 66 ? 43.638 3.381 -63.799 1.00 96.75 66 ALA A CA 1
ATOM 592 C C . ALA A 1 66 ? 42.355 2.870 -63.117 1.00 96.75 66 ALA A C 1
ATOM 594 O O . ALA A 1 66 ? 41.737 3.606 -62.347 1.00 96.75 66 ALA A O 1
ATOM 595 N N . GLN A 1 67 ? 41.969 1.615 -63.362 1.00 97.12 67 GLN A N 1
ATOM 596 C CA . GLN A 1 67 ? 40.824 0.973 -62.710 1.00 97.12 67 GLN A CA 1
ATOM 597 C C . GLN A 1 67 ? 41.060 0.771 -61.210 1.00 97.12 67 GLN A C 1
ATOM 599 O O . GLN A 1 67 ? 40.219 1.171 -60.407 1.00 97.12 67 GLN A O 1
ATOM 604 N N . ALA A 1 68 ? 42.216 0.231 -60.821 1.00 97.38 68 ALA A N 1
ATOM 605 C CA . ALA A 1 68 ? 42.580 0.018 -59.424 1.00 97.38 68 ALA A CA 1
ATOM 606 C C . ALA A 1 68 ? 42.638 1.340 -58.650 1.00 97.38 68 ALA A C 1
ATOM 608 O O . ALA A 1 68 ? 42.092 1.437 -57.554 1.00 97.38 68 ALA A O 1
ATOM 609 N N . ARG A 1 69 ? 43.213 2.392 -59.247 1.00 97.38 69 ARG A N 1
ATOM 610 C CA . ARG A 1 69 ? 43.235 3.737 -58.662 1.00 97.38 69 ARG A CA 1
ATOM 611 C C . ARG A 1 69 ? 41.823 4.284 -58.457 1.00 97.38 69 ARG A C 1
ATOM 613 O O . ARG A 1 69 ? 41.537 4.812 -57.387 1.00 97.38 69 ARG A O 1
ATOM 620 N N . LYS A 1 70 ? 40.931 4.150 -59.445 1.00 97.25 70 LYS A N 1
ATOM 621 C CA . LYS A 1 70 ? 39.525 4.573 -59.310 1.00 97.25 70 LYS A CA 1
ATOM 622 C C . LYS A 1 70 ? 38.803 3.794 -58.209 1.00 97.25 70 LYS A C 1
ATOM 624 O O . LYS A 1 70 ? 38.163 4.409 -57.364 1.00 97.25 70 LYS A O 1
ATOM 629 N N . ALA A 1 71 ? 38.937 2.469 -58.187 1.00 97.56 71 ALA A N 1
ATOM 630 C CA . ALA A 1 71 ? 38.325 1.619 -57.169 1.00 97.56 71 ALA A CA 1
ATOM 631 C C . ALA A 1 71 ? 38.839 1.951 -55.759 1.00 97.56 71 ALA A C 1
ATOM 633 O O . ALA A 1 71 ? 38.050 2.043 -54.821 1.00 97.56 71 ALA A O 1
ATOM 634 N N . PHE A 1 72 ? 40.145 2.194 -55.620 1.00 97.56 72 PHE A N 1
ATOM 635 C CA . PHE A 1 72 ? 40.751 2.615 -54.361 1.00 97.56 72 PHE A CA 1
ATOM 636 C C . PHE A 1 72 ? 40.197 3.960 -53.887 1.00 97.56 72 PHE A C 1
ATOM 638 O O . PHE A 1 72 ? 39.791 4.068 -52.734 1.00 97.56 72 PHE A O 1
ATOM 645 N N . LEU A 1 73 ? 40.116 4.961 -54.771 1.00 97.62 73 LEU A N 1
ATOM 646 C CA . LEU A 1 73 ? 39.552 6.269 -54.426 1.00 97.62 73 LEU A CA 1
ATOM 647 C C . LEU A 1 73 ? 38.082 6.163 -54.008 1.00 97.62 73 LEU A C 1
ATOM 649 O O . LEU A 1 73 ? 37.702 6.740 -52.997 1.00 97.62 73 LEU A O 1
ATOM 653 N N . LEU A 1 74 ? 37.269 5.386 -54.729 1.00 97.81 74 LEU A N 1
ATOM 654 C CA . LEU A 1 74 ? 35.871 5.153 -54.355 1.00 97.81 74 LEU A CA 1
ATOM 655 C C . LEU A 1 74 ? 35.753 4.466 -52.993 1.00 97.81 74 LEU A C 1
ATOM 657 O O . LEU A 1 74 ? 34.923 4.863 -52.178 1.00 97.81 74 LEU A O 1
ATOM 661 N N . LYS A 1 75 ? 36.603 3.469 -52.721 1.00 98.00 75 LYS A N 1
ATOM 662 C CA . LYS A 1 75 ? 36.645 2.803 -51.417 1.00 98.00 75 LYS A CA 1
ATOM 663 C C . LYS A 1 75 ? 37.046 3.779 -50.312 1.00 98.00 75 LYS A C 1
ATOM 665 O O . LYS A 1 75 ? 36.383 3.796 -49.286 1.00 98.00 75 LYS A O 1
ATOM 670 N N . ALA A 1 76 ? 38.068 4.604 -50.537 1.00 98.06 76 ALA A N 1
ATOM 671 C CA . ALA A 1 76 ? 38.522 5.604 -49.576 1.00 98.06 76 ALA A CA 1
ATOM 672 C C . ALA A 1 76 ? 37.418 6.627 -49.261 1.00 98.06 76 ALA A C 1
ATOM 674 O O . ALA A 1 76 ? 37.127 6.882 -48.095 1.00 98.06 76 ALA A O 1
ATOM 675 N N . VAL A 1 77 ? 36.742 7.152 -50.289 1.00 98.19 77 VAL A N 1
ATOM 676 C CA . VAL A 1 77 ? 35.607 8.072 -50.114 1.00 98.19 77 VAL A CA 1
ATOM 677 C C . VAL A 1 77 ? 34.480 7.399 -49.335 1.00 98.19 77 VAL A C 1
ATOM 679 O O . VAL A 1 77 ? 33.968 7.987 -48.387 1.00 98.19 77 VAL A O 1
ATOM 682 N N . LYS A 1 78 ? 34.136 6.151 -49.672 1.00 97.75 78 LYS A N 1
ATOM 683 C CA . LYS A 1 78 ? 33.112 5.389 -48.950 1.00 97.75 78 LYS A CA 1
ATOM 684 C C . LYS A 1 78 ? 33.477 5.198 -47.476 1.00 97.75 78 LYS A C 1
ATOM 686 O O . LYS A 1 78 ? 32.647 5.469 -46.622 1.00 97.75 78 LYS A O 1
ATOM 691 N N . THR A 1 79 ? 34.713 4.803 -47.172 1.00 97.94 79 THR A N 1
ATOM 692 C CA . THR A 1 79 ? 35.153 4.608 -45.781 1.00 97.94 79 THR A CA 1
ATOM 693 C C . THR A 1 79 ? 35.149 5.905 -44.981 1.00 97.94 79 THR A C 1
ATOM 695 O O . THR A 1 79 ? 34.802 5.893 -43.806 1.00 97.94 79 THR A O 1
ATOM 698 N N . VAL A 1 80 ? 35.501 7.032 -45.610 1.00 98.19 80 VAL A N 1
ATOM 699 C CA . VAL A 1 80 ? 35.452 8.344 -44.952 1.00 98.19 80 VAL A CA 1
ATOM 700 C C . VAL A 1 80 ? 34.005 8.757 -44.690 1.00 98.19 80 VAL A C 1
ATOM 702 O O . VAL A 1 80 ? 33.711 9.209 -43.591 1.00 98.19 80 VAL A O 1
ATOM 705 N N . ALA A 1 81 ? 33.100 8.546 -45.650 1.00 97.88 81 ALA A N 1
ATOM 706 C CA . ALA A 1 81 ? 31.678 8.838 -45.481 1.00 97.88 81 ALA A CA 1
ATOM 707 C C . ALA A 1 81 ? 31.018 7.959 -44.400 1.00 97.88 81 ALA A C 1
ATOM 709 O O . ALA A 1 81 ? 30.202 8.439 -43.619 1.00 97.88 81 ALA A O 1
ATOM 710 N N . GLU A 1 82 ? 31.381 6.676 -44.324 1.00 97.75 82 GLU A N 1
ATOM 711 C CA . GLU A 1 82 ? 30.915 5.772 -43.265 1.00 97.75 82 GLU A CA 1
ATOM 712 C C . GLU A 1 82 ? 31.435 6.209 -41.890 1.00 97.75 82 GLU A C 1
ATOM 714 O O . GLU A 1 82 ? 30.668 6.250 -40.930 1.00 97.75 82 GLU A O 1
ATOM 719 N N . ALA A 1 83 ? 32.712 6.593 -41.796 1.00 98.00 83 ALA A N 1
ATOM 720 C CA . ALA A 1 83 ? 33.300 7.086 -40.554 1.00 98.00 83 ALA A CA 1
ATOM 721 C C . ALA A 1 83 ? 32.691 8.426 -40.107 1.00 98.00 83 ALA A C 1
ATOM 723 O O . ALA A 1 83 ? 32.431 8.604 -38.918 1.00 98.00 83 ALA A O 1
ATOM 724 N N . SER A 1 84 ? 32.423 9.353 -41.035 1.00 97.50 84 SER A N 1
ATOM 725 C CA . SER A 1 84 ? 31.782 10.631 -40.705 1.00 97.50 84 SER A CA 1
ATOM 726 C C . SER A 1 84 ? 30.342 10.431 -40.240 1.00 97.50 84 SER A C 1
ATOM 728 O O . SER A 1 84 ? 29.958 10.986 -39.217 1.00 97.50 84 SER A O 1
ATOM 730 N N . ALA A 1 85 ? 29.571 9.578 -40.923 1.00 97.88 85 ALA A N 1
ATOM 731 C CA . ALA A 1 85 ? 28.207 9.254 -40.512 1.00 97.88 85 ALA A CA 1
ATOM 732 C C . ALA A 1 85 ? 28.174 8.574 -39.133 1.00 97.88 85 ALA A C 1
ATOM 734 O O . ALA A 1 85 ? 27.350 8.925 -38.291 1.00 97.88 85 ALA A O 1
ATOM 735 N N . ALA A 1 86 ? 29.095 7.641 -38.865 1.00 97.44 86 ALA A N 1
ATOM 736 C CA . ALA A 1 86 ? 29.222 7.023 -37.547 1.00 97.44 86 ALA A CA 1
ATOM 737 C C . ALA A 1 86 ? 29.526 8.075 -36.467 1.00 97.44 86 ALA A C 1
ATOM 739 O O . ALA A 1 86 ? 28.835 8.126 -35.450 1.00 97.44 86 ALA A O 1
ATOM 740 N N . HIS A 1 87 ? 30.477 8.976 -36.720 1.00 97.69 87 HIS A N 1
ATOM 741 C CA . HIS A 1 87 ? 30.814 10.044 -35.782 1.00 97.69 87 HIS A CA 1
ATOM 742 C C . HIS A 1 87 ? 29.629 10.982 -35.499 1.00 97.69 87 HIS A C 1
ATOM 744 O O . HIS A 1 87 ? 29.333 11.275 -34.343 1.00 97.69 87 HIS A O 1
ATOM 750 N N . GLU A 1 88 ? 28.897 11.406 -36.531 1.00 97.56 88 GLU A N 1
ATOM 751 C CA . GLU A 1 88 ? 27.696 12.234 -36.370 1.00 97.56 88 GLU A CA 1
ATOM 752 C C . GLU A 1 88 ? 26.629 11.532 -35.517 1.00 97.56 88 GLU A C 1
ATOM 754 O O . GLU A 1 88 ? 26.008 12.157 -34.652 1.00 97.56 88 GLU A O 1
ATOM 759 N N . THR A 1 89 ? 26.444 10.220 -35.704 1.00 97.06 89 THR A N 1
ATOM 760 C CA . THR A 1 89 ? 25.495 9.443 -34.894 1.00 97.06 89 THR A CA 1
ATOM 761 C C . THR A 1 89 ? 25.930 9.347 -33.433 1.00 97.06 89 THR A C 1
ATOM 763 O O . THR A 1 89 ? 25.096 9.487 -32.539 1.00 97.06 89 THR A O 1
ATOM 766 N N . GLU A 1 90 ? 27.226 9.179 -33.163 1.00 97.25 90 GLU A N 1
ATOM 767 C CA . GLU A 1 90 ? 27.767 9.156 -31.802 1.00 97.25 90 GLU A CA 1
ATOM 768 C C . GLU A 1 90 ? 27.581 10.501 -31.099 1.00 97.25 90 GLU A C 1
ATOM 770 O O . GLU A 1 90 ? 27.136 10.535 -29.951 1.00 97.25 90 GLU A O 1
ATOM 775 N N . VAL A 1 91 ? 27.839 11.609 -31.799 1.00 97.94 91 VAL A N 1
ATOM 776 C CA . VAL A 1 91 ? 27.612 12.964 -31.277 1.00 97.94 91 VAL A CA 1
ATOM 777 C C . VAL A 1 91 ? 26.128 13.181 -30.967 1.00 97.94 91 VAL A C 1
ATOM 779 O O . VAL A 1 91 ? 25.782 13.681 -29.896 1.00 97.94 91 VAL A O 1
ATOM 782 N N . ALA A 1 92 ? 25.222 12.751 -31.848 1.00 97.62 92 ALA A N 1
ATOM 783 C CA . ALA A 1 92 ? 23.784 12.835 -31.595 1.00 97.62 92 ALA A CA 1
ATOM 784 C C . ALA A 1 92 ? 23.353 12.001 -30.370 1.00 97.62 92 ALA A C 1
ATOM 786 O O . ALA A 1 92 ? 22.530 12.445 -29.563 1.00 97.62 92 ALA A O 1
ATOM 787 N N . LEU A 1 93 ? 23.928 10.808 -30.187 1.00 97.94 93 LEU A N 1
ATOM 788 C CA . LEU A 1 93 ? 23.671 9.962 -29.020 1.00 97.94 93 LEU A CA 1
ATOM 789 C C . LEU A 1 93 ? 24.240 10.562 -27.728 1.00 97.94 93 LEU A C 1
ATOM 791 O O . LEU A 1 93 ? 23.580 10.502 -26.692 1.00 97.94 93 LEU A O 1
ATOM 795 N N . ALA A 1 94 ? 25.423 11.171 -27.768 1.00 97.56 94 ALA A N 1
ATOM 796 C CA . ALA A 1 94 ? 25.986 11.888 -26.626 1.00 97.56 94 ALA A CA 1
ATOM 797 C C . ALA A 1 94 ? 25.072 13.049 -26.204 1.00 97.56 94 ALA A C 1
ATOM 799 O O . ALA A 1 94 ? 24.648 13.107 -25.051 1.00 97.56 94 ALA A O 1
ATOM 800 N N . ASN A 1 95 ? 24.638 13.871 -27.162 1.00 97.75 95 ASN A N 1
ATOM 801 C CA . ASN A 1 95 ? 23.731 14.990 -26.905 1.00 97.75 95 ASN A CA 1
ATOM 802 C C . ASN A 1 95 ? 22.381 14.537 -26.321 1.00 97.75 95 ASN A C 1
ATOM 804 O O . ASN A 1 95 ? 21.800 15.215 -25.475 1.00 97.75 95 ASN A O 1
ATOM 808 N N . THR A 1 96 ? 21.835 13.402 -26.772 1.00 97.56 96 THR A N 1
ATOM 809 C CA . THR A 1 96 ? 20.582 12.878 -26.196 1.00 97.56 96 THR A CA 1
ATOM 810 C C . THR A 1 96 ? 20.784 12.341 -24.782 1.00 97.56 96 THR A C 1
ATOM 812 O O . THR A 1 96 ? 19.917 12.559 -23.937 1.00 97.56 96 THR A O 1
ATOM 815 N N . ARG A 1 97 ? 21.927 11.706 -24.491 1.00 97.69 97 ARG A N 1
ATOM 816 C CA . ARG A 1 97 ? 22.285 11.263 -23.133 1.00 97.69 97 ARG A CA 1
ATOM 817 C C . ARG A 1 97 ? 22.435 12.438 -22.171 1.00 97.69 97 ARG A C 1
ATOM 819 O O . ARG A 1 97 ? 21.905 12.360 -21.069 1.00 97.69 97 ARG A O 1
ATOM 826 N N . GLU A 1 98 ? 23.095 13.516 -22.583 1.00 97.75 98 GLU A N 1
ATOM 827 C CA . GLU A 1 98 ? 23.239 14.732 -21.768 1.00 97.75 98 GLU A CA 1
ATOM 828 C C . GLU A 1 98 ? 21.871 15.333 -21.424 1.00 97.75 98 GLU A C 1
ATOM 830 O O . GLU A 1 98 ? 21.544 15.491 -20.249 1.00 97.75 98 GLU A O 1
ATOM 835 N N . LYS A 1 99 ? 21.000 15.521 -22.424 1.00 97.69 99 LYS A N 1
ATOM 836 C CA . LYS A 1 99 ? 19.624 16.003 -22.202 1.00 97.69 99 LYS A CA 1
ATOM 837 C C . LYS A 1 99 ? 18.827 15.099 -21.261 1.00 97.69 99 LYS A C 1
ATOM 839 O O . LYS A 1 99 ? 18.061 15.578 -20.429 1.00 97.69 99 LYS A O 1
ATOM 844 N N . GLN A 1 100 ? 18.979 13.780 -21.381 1.00 97.25 100 GLN A N 1
ATOM 845 C CA . GLN A 1 100 ? 18.325 12.839 -20.469 1.00 97.25 100 GLN A CA 1
ATOM 846 C C . GLN A 1 100 ? 18.839 12.987 -19.035 1.00 97.25 100 GLN A C 1
ATOM 848 O O . GLN A 1 100 ? 18.039 12.945 -18.103 1.00 97.25 100 GLN A O 1
ATOM 853 N N . GLN A 1 101 ? 20.144 13.188 -18.845 1.00 97.81 101 GLN A N 1
ATOM 854 C CA . GLN A 1 101 ? 20.725 13.408 -17.521 1.00 97.81 101 GLN A CA 1
ATOM 855 C C . GLN A 1 101 ? 20.208 14.699 -16.880 1.00 97.81 101 GLN A C 1
ATOM 857 O O . GLN A 1 101 ? 19.853 14.672 -15.701 1.00 97.81 101 GLN A O 1
ATOM 862 N N . GLU A 1 102 ? 20.092 15.784 -17.648 1.00 98.31 102 GLU A N 1
ATOM 863 C CA . GLU A 1 102 ? 19.492 17.046 -17.192 1.00 98.31 102 GLU A CA 1
ATOM 864 C C . GLU A 1 102 ? 18.042 16.837 -16.733 1.00 98.31 102 GLU A C 1
ATOM 866 O O . GLU A 1 102 ? 17.692 17.161 -15.598 1.00 98.31 102 GLU A O 1
ATOM 871 N N . ILE A 1 103 ? 17.2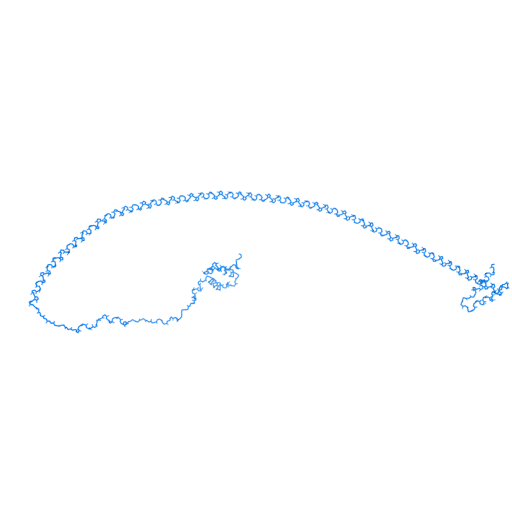19 16.177 -17.557 1.00 98.19 103 ILE A N 1
ATOM 872 C CA . ILE A 1 103 ? 15.826 15.857 -17.208 1.00 98.19 103 ILE A CA 1
ATOM 873 C C . ILE A 1 103 ? 15.761 15.000 -15.935 1.00 98.19 103 ILE A C 1
ATOM 875 O O . ILE A 1 103 ? 14.936 15.247 -15.052 1.00 98.19 103 ILE A O 1
ATOM 879 N N . CYS A 1 104 ? 16.621 13.987 -15.807 1.00 97.75 104 CYS A N 1
ATOM 880 C CA . CYS A 1 104 ? 16.672 13.150 -14.611 1.00 97.75 104 CYS A CA 1
ATOM 881 C C . CYS A 1 104 ? 17.086 13.944 -13.364 1.00 97.75 104 CYS A C 1
ATOM 883 O O . CYS A 1 104 ? 16.535 13.701 -12.286 1.00 97.75 104 CYS A O 1
ATOM 885 N N . ALA A 1 105 ? 18.021 14.888 -13.489 1.00 98.19 105 ALA A N 1
ATOM 886 C CA . ALA A 1 105 ? 18.436 15.759 -12.395 1.00 98.19 105 ALA A CA 1
ATOM 887 C C . ALA A 1 105 ? 17.284 16.672 -11.942 1.00 98.19 105 ALA A C 1
ATOM 889 O O . ALA A 1 105 ? 16.987 16.729 -10.744 1.00 98.19 105 ALA A O 1
ATOM 890 N N . ASP A 1 106 ? 16.567 17.282 -12.887 1.00 98.25 106 ASP A N 1
ATOM 891 C CA . ASP A 1 106 ? 15.402 18.128 -12.614 1.00 98.25 106 ASP A CA 1
ATOM 892 C C . ASP A 1 106 ? 14.273 17.351 -11.932 1.00 98.25 106 ASP A C 1
ATOM 894 O O . ASP A 1 106 ? 13.691 17.795 -10.937 1.00 98.25 106 ASP A O 1
ATOM 898 N N . LEU A 1 107 ? 13.962 16.156 -12.439 1.00 98.25 107 LEU A N 1
ATOM 899 C CA . LEU A 1 107 ? 12.949 15.288 -11.842 1.00 98.25 107 LEU A CA 1
ATOM 900 C C . LEU A 1 107 ? 13.351 14.846 -10.434 1.00 98.25 107 LEU A C 1
ATOM 902 O O . LEU A 1 107 ? 12.514 14.845 -9.530 1.00 98.25 107 LEU A O 1
ATOM 906 N N . LYS A 1 108 ? 14.629 14.524 -10.213 1.00 98.25 108 LYS A N 1
ATOM 907 C CA . LYS A 1 108 ? 15.142 14.183 -8.883 1.00 98.25 108 LYS A CA 1
ATOM 908 C C . LYS A 1 108 ? 14.979 15.353 -7.914 1.00 98.25 108 LYS A C 1
ATOM 910 O O . LYS A 1 108 ? 14.520 15.134 -6.794 1.00 98.25 108 LYS A O 1
ATOM 915 N N . ALA A 1 109 ? 15.295 16.578 -8.335 1.00 98.31 109 ALA A N 1
ATOM 916 C CA . ALA A 1 109 ? 15.104 17.773 -7.517 1.00 98.31 109 ALA A CA 1
ATOM 917 C C . ALA A 1 109 ? 13.624 17.976 -7.142 1.00 98.31 109 ALA A C 1
ATOM 919 O O . ALA A 1 109 ? 13.312 18.161 -5.964 1.00 98.31 109 ALA A O 1
ATOM 920 N N . LYS A 1 110 ? 12.702 17.836 -8.105 1.00 98.38 110 LYS A N 1
ATOM 921 C CA . LYS A 1 110 ? 11.250 17.922 -7.858 1.00 98.38 110 LYS A CA 1
ATOM 922 C C . LYS A 1 110 ? 10.760 16.853 -6.880 1.00 98.38 110 LYS A C 1
ATOM 924 O O . LYS A 1 110 ? 9.988 17.153 -5.974 1.00 98.38 110 LYS A O 1
ATOM 929 N N . VAL A 1 111 ? 11.228 15.613 -7.025 1.00 98.38 111 VAL A N 1
ATOM 930 C CA . VAL A 1 111 ? 10.864 14.510 -6.121 1.00 98.38 111 VAL A CA 1
ATOM 931 C C . VAL A 1 111 ? 11.374 14.764 -4.704 1.00 98.38 111 VAL A C 1
ATOM 933 O O . VAL A 1 111 ? 10.656 14.486 -3.746 1.00 98.38 111 VAL A O 1
ATOM 936 N N . LEU A 1 112 ? 12.584 15.304 -4.546 1.00 98.31 112 LEU A N 1
ATOM 937 C CA . LEU A 1 112 ? 13.115 15.667 -3.229 1.00 98.31 112 LEU A CA 1
ATOM 938 C C . LEU A 1 112 ? 12.296 16.787 -2.575 1.00 98.31 112 LEU A C 1
ATOM 940 O O . LEU A 1 112 ? 11.946 16.666 -1.403 1.00 98.31 112 LEU A O 1
ATOM 944 N N . GLN A 1 113 ? 11.932 17.825 -3.332 1.00 98.12 113 GLN A N 1
ATOM 945 C CA . GLN A 1 113 ? 11.054 18.895 -2.844 1.00 98.12 113 GLN A CA 1
ATOM 946 C C . GLN A 1 113 ? 9.688 18.353 -2.410 1.00 98.12 113 GLN A C 1
ATOM 948 O O . GLN A 1 113 ? 9.214 18.668 -1.321 1.00 98.12 113 GLN A O 1
ATOM 953 N N . TRP A 1 114 ? 9.078 17.491 -3.224 1.00 97.75 114 TRP A N 1
ATOM 954 C CA . TRP A 1 114 ? 7.794 16.875 -2.897 1.00 97.75 114 TRP A CA 1
ATOM 955 C C . TRP A 1 114 ? 7.871 15.997 -1.641 1.00 97.75 114 TRP A C 1
ATOM 957 O O . TRP A 1 114 ? 6.989 16.068 -0.788 1.00 97.75 114 TRP A O 1
ATOM 967 N N . LYS A 1 115 ? 8.944 15.211 -1.479 1.00 98.12 115 LYS A N 1
ATOM 968 C CA . LYS A 1 115 ? 9.169 14.416 -0.261 1.00 98.12 115 LYS A CA 1
ATOM 969 C C . LYS A 1 115 ? 9.284 15.294 0.983 1.00 98.12 115 LYS A C 1
ATOM 971 O O . LYS A 1 115 ? 8.644 14.987 1.982 1.00 98.12 115 LYS A O 1
ATOM 976 N N . ALA A 1 116 ? 10.031 16.396 0.911 1.00 97.88 116 ALA A N 1
ATOM 977 C CA . ALA A 1 116 ? 10.143 17.337 2.024 1.00 97.88 116 ALA A CA 1
ATOM 978 C C . ALA A 1 116 ? 8.774 17.932 2.404 1.00 97.88 116 ALA A C 1
ATOM 980 O O . ALA A 1 116 ? 8.412 17.938 3.578 1.00 97.88 116 ALA A O 1
ATOM 981 N N . GLN A 1 117 ? 7.971 18.337 1.414 1.00 97.50 117 GLN A N 1
ATOM 982 C CA . GLN A 1 117 ? 6.610 18.836 1.645 1.00 97.50 117 GLN A CA 1
ATOM 983 C C . GLN A 1 117 ? 5.697 17.779 2.283 1.00 97.50 117 GLN A C 1
ATOM 985 O O . GLN A 1 117 ? 4.925 18.096 3.185 1.00 97.50 117 GLN A O 1
ATOM 990 N N . GLN A 1 118 ? 5.787 16.521 1.843 1.00 96.38 118 GLN A N 1
ATOM 991 C CA . GLN A 1 118 ? 5.027 15.413 2.431 1.00 96.38 118 GLN A CA 1
ATOM 992 C C . GLN A 1 118 ? 5.421 15.157 3.887 1.00 96.38 118 GLN A C 1
ATOM 994 O O . GLN A 1 118 ? 4.554 14.982 4.742 1.00 96.38 118 GLN A O 1
ATOM 999 N N . GLU A 1 119 ? 6.717 15.172 4.196 1.00 96.62 119 GLU A N 1
ATOM 1000 C CA . GLU A 1 119 ? 7.194 15.021 5.570 1.00 96.62 119 GLU A CA 1
ATOM 1001 C C . GLU A 1 119 ? 6.738 16.173 6.471 1.00 96.62 119 GLU A C 1
ATOM 1003 O O . GLU A 1 119 ? 6.342 15.942 7.615 1.00 96.62 119 GLU A O 1
ATOM 1008 N N . GLU A 1 120 ? 6.765 17.412 5.977 1.00 97.56 120 GLU A N 1
ATOM 1009 C CA . GLU A 1 120 ? 6.239 18.567 6.708 1.00 97.56 120 GLU A CA 1
ATOM 1010 C C . GLU A 1 120 ? 4.730 18.456 6.943 1.00 97.56 120 GLU A C 1
ATOM 1012 O O . GLU A 1 120 ? 4.275 18.640 8.075 1.00 97.56 120 GLU A O 1
ATOM 1017 N N . ALA A 1 121 ? 3.958 18.081 5.920 1.00 97.69 121 ALA A N 1
ATOM 1018 C CA . ALA A 1 121 ? 2.522 17.853 6.049 1.00 97.69 121 ALA A CA 1
ATOM 1019 C C . ALA A 1 121 ? 2.217 16.768 7.096 1.00 97.69 121 ALA A C 1
ATOM 1021 O O . ALA A 1 121 ? 1.415 16.997 8.000 1.00 97.69 121 ALA A O 1
ATOM 1022 N N . ALA A 1 122 ? 2.927 15.636 7.054 1.00 96.88 122 ALA A N 1
ATOM 1023 C CA . ALA A 1 122 ? 2.766 14.553 8.022 1.00 96.88 122 ALA A CA 1
ATOM 1024 C C . ALA A 1 122 ? 3.096 14.995 9.460 1.00 96.88 122 ALA A C 1
ATOM 1026 O O . ALA A 1 122 ? 2.382 14.643 10.403 1.00 96.88 122 ALA A O 1
ATOM 1027 N N . LYS A 1 123 ? 4.144 15.811 9.651 1.00 98.12 123 LYS A N 1
ATOM 1028 C CA . LYS A 1 123 ? 4.484 16.391 10.964 1.00 98.12 123 LYS A CA 1
ATOM 1029 C C . LYS A 1 123 ? 3.374 17.307 11.479 1.00 98.12 123 LYS A C 1
ATOM 1031 O O . LYS A 1 123 ? 3.020 17.234 12.658 1.00 98.12 123 LYS A O 1
ATOM 1036 N N . LEU A 1 124 ? 2.804 18.146 10.614 1.00 98.00 124 LEU A N 1
ATOM 1037 C CA . LEU A 1 124 ? 1.700 19.037 10.976 1.00 98.00 124 LEU A CA 1
ATOM 1038 C C . LEU A 1 124 ? 0.427 18.255 11.320 1.00 98.00 124 LEU A C 1
ATOM 1040 O O . LEU A 1 124 ? -0.208 18.540 12.337 1.00 98.00 124 LEU A O 1
ATOM 1044 N N . GLU A 1 125 ? 0.077 17.239 10.534 1.00 96.12 125 GLU A N 1
ATOM 1045 C CA . GLU A 1 125 ? -1.064 16.362 10.812 1.00 96.12 125 GLU A CA 1
ATOM 1046 C C . GLU A 1 125 ? -0.903 15.625 12.144 1.00 96.12 125 GLU A C 1
ATOM 1048 O O . GLU A 1 125 ? -1.832 15.610 12.958 1.00 96.12 125 GLU A O 1
ATOM 1053 N N . ALA A 1 126 ? 0.288 15.085 12.416 1.00 96.75 126 ALA A N 1
ATOM 1054 C CA . ALA A 1 126 ? 0.603 14.443 13.687 1.00 96.75 126 ALA A CA 1
ATOM 1055 C C . ALA A 1 126 ? 0.470 15.420 14.869 1.00 96.75 126 ALA A C 1
ATOM 1057 O O . ALA A 1 126 ? -0.134 15.074 15.888 1.00 96.75 126 ALA A O 1
ATOM 1058 N N . ALA A 1 127 ? 0.950 16.659 14.726 1.00 97.88 127 ALA A N 1
ATOM 1059 C CA . ALA A 1 127 ? 0.816 17.691 15.753 1.00 97.88 127 ALA A CA 1
ATOM 1060 C C . ALA A 1 127 ? -0.653 18.084 16.000 1.00 97.88 127 ALA A C 1
ATOM 1062 O O . ALA A 1 127 ? -1.080 18.237 17.147 1.00 97.88 127 ALA A O 1
ATOM 1063 N N . VAL A 1 128 ? -1.463 18.207 14.943 1.00 97.81 128 VAL A N 1
ATOM 1064 C CA . VAL A 1 128 ? -2.908 18.467 15.064 1.00 97.81 128 VAL A CA 1
ATOM 1065 C C . VAL A 1 128 ? -3.617 17.292 15.739 1.00 97.81 128 VAL A C 1
ATOM 1067 O O . VAL A 1 128 ? -4.469 17.505 16.606 1.00 97.81 128 VAL A O 1
AT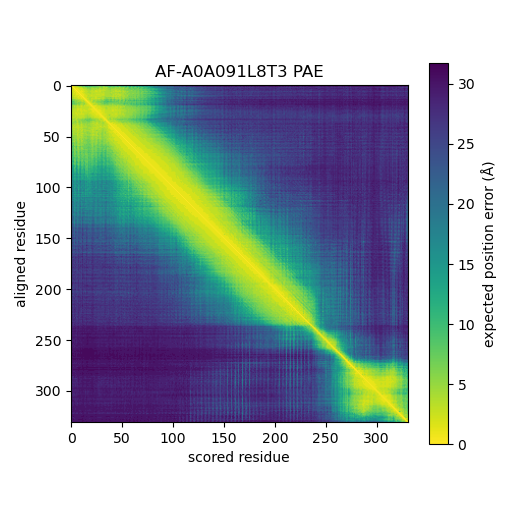OM 1070 N N . ALA A 1 129 ? -3.268 16.057 15.380 1.00 96.81 129 ALA A N 1
ATOM 1071 C CA . ALA A 1 129 ? -3.825 14.857 15.990 1.00 96.81 129 ALA A CA 1
ATOM 1072 C C . ALA A 1 129 ? -3.467 14.752 17.481 1.00 96.81 129 ALA A C 1
ATOM 1074 O O . ALA A 1 129 ? -4.350 14.455 18.286 1.00 96.81 129 ALA A O 1
ATOM 1075 N N . ALA A 1 130 ? -2.222 15.060 17.860 1.00 97.12 130 ALA A N 1
ATOM 1076 C CA . ALA A 1 130 ? -1.781 15.101 19.254 1.00 97.12 130 ALA A CA 1
ATOM 1077 C C . ALA A 1 130 ? -2.592 16.121 20.067 1.00 97.12 130 ALA A C 1
ATOM 1079 O O . ALA A 1 130 ? -3.245 15.744 21.038 1.00 97.12 130 ALA A O 1
ATOM 1080 N N . ARG A 1 131 ? -2.704 17.366 19.583 1.00 96.56 131 ARG A N 1
ATOM 1081 C CA . ARG A 1 131 ? -3.527 18.410 20.227 1.00 96.56 131 ARG A CA 1
ATOM 1082 C C . ARG A 1 131 ? -4.996 18.006 20.364 1.00 96.56 131 ARG A C 1
ATOM 1084 O O . ARG A 1 131 ? -5.665 18.366 21.329 1.00 96.56 131 ARG A O 1
ATOM 1091 N N . ARG A 1 132 ? -5.548 17.285 19.380 1.00 95.25 132 ARG A N 1
ATOM 1092 C CA . ARG A 1 132 ? -6.927 16.771 19.445 1.00 95.25 132 ARG A CA 1
ATOM 1093 C C . ARG A 1 132 ? -7.081 15.668 20.491 1.00 95.25 132 ARG A C 1
ATOM 1095 O O . ARG A 1 132 ? -8.137 15.617 21.115 1.00 95.25 132 ARG A O 1
ATOM 1102 N N . LYS A 1 133 ? -6.081 14.798 20.659 1.00 95.06 133 LYS A N 1
ATOM 1103 C CA . LYS A 1 133 ? -6.074 13.755 21.695 1.00 95.06 133 LYS A CA 1
ATOM 1104 C C . LYS A 1 133 ? -5.970 14.366 23.085 1.00 95.06 133 LYS A C 1
ATOM 1106 O O . LYS A 1 133 ? -6.848 14.108 23.891 1.00 95.06 133 LYS A O 1
ATOM 1111 N N . GLU A 1 134 ? -5.026 15.277 23.304 1.00 94.56 134 GLU A N 1
ATOM 1112 C CA . GLU A 1 134 ? -4.873 15.986 24.584 1.00 94.56 134 GLU A CA 1
ATOM 1113 C C . GLU A 1 134 ? -6.180 16.656 25.018 1.00 94.56 134 GLU A C 1
ATOM 1115 O O . GLU A 1 134 ? -6.663 16.423 26.120 1.00 94.56 134 GLU A O 1
ATOM 1120 N N . LYS A 1 135 ? -6.846 17.383 24.110 1.00 95.38 135 LYS A N 1
ATOM 1121 C CA . LYS A 1 135 ? -8.156 17.995 24.396 1.00 95.38 135 LYS A CA 1
ATOM 1122 C C . LYS A 1 135 ? -9.253 16.983 24.732 1.00 95.38 135 LYS A C 1
ATOM 1124 O O . LYS A 1 135 ? -10.203 17.333 25.430 1.00 95.38 135 LYS A O 1
ATOM 1129 N N . LYS A 1 136 ? -9.207 15.770 24.174 1.00 94.38 136 LYS A N 1
ATOM 1130 C CA . LYS A 1 136 ? -10.158 14.701 24.521 1.00 94.38 136 LYS A CA 1
ATOM 1131 C C . LYS A 1 136 ? -9.832 14.138 25.899 1.00 94.38 136 LYS A C 1
ATOM 1133 O O . LYS A 1 136 ? -10.733 14.057 26.725 1.00 94.38 136 LYS A O 1
ATOM 1138 N N . ASP A 1 137 ? -8.562 13.862 26.164 1.00 94.00 137 ASP A N 1
ATOM 1139 C CA . ASP A 1 137 ? -8.092 13.328 27.440 1.00 94.00 137 ASP A CA 1
ATOM 1140 C C . ASP A 1 137 ? -8.369 14.308 28.592 1.00 94.00 137 ASP A C 1
ATOM 1142 O O . ASP A 1 137 ? -8.824 13.901 29.658 1.00 94.00 137 ASP A O 1
ATOM 1146 N N . GLU A 1 138 ? -8.175 15.612 28.379 1.00 94.62 138 GLU A N 1
ATOM 1147 C CA . GLU A 1 138 ? -8.547 16.667 29.331 1.00 94.62 138 GLU A CA 1
ATOM 1148 C C . GLU A 1 138 ? -10.052 16.674 29.616 1.00 94.62 138 GLU A C 1
ATOM 1150 O O . GLU A 1 138 ? -10.464 16.710 30.775 1.00 94.62 138 GLU A O 1
ATOM 1155 N N . LYS A 1 139 ? -10.892 16.583 28.577 1.00 94.50 139 LYS A N 1
ATOM 1156 C CA . LYS A 1 139 ? -12.350 16.492 28.748 1.00 94.50 139 LYS A CA 1
ATOM 1157 C C . LYS A 1 139 ? -12.750 15.243 29.526 1.00 94.50 139 LYS A C 1
ATOM 1159 O O . LYS A 1 139 ? -13.604 15.333 30.402 1.00 94.50 139 LYS A O 1
ATOM 1164 N N . GLU A 1 140 ? -12.134 14.102 29.238 1.00 93.88 140 GLU A N 1
ATOM 1165 C CA . GLU A 1 140 ? -12.381 12.860 29.970 1.00 93.88 140 GLU A CA 1
ATOM 1166 C C . GLU A 1 140 ? -11.947 12.958 31.435 1.00 93.88 140 GLU A C 1
ATOM 1168 O O . GLU A 1 140 ? -12.648 12.456 32.312 1.00 93.88 140 GLU A O 1
ATOM 1173 N N . ARG A 1 141 ? -10.816 13.614 31.727 1.00 95.31 141 ARG A N 1
ATOM 1174 C CA . ARG A 1 141 ? -10.372 13.870 33.108 1.00 95.31 141 ARG A CA 1
ATOM 1175 C C . ARG A 1 141 ? -11.385 14.723 33.860 1.00 95.31 141 ARG A C 1
ATOM 1177 O O . ARG A 1 141 ? -11.834 14.312 34.926 1.00 95.31 141 ARG A O 1
ATOM 1184 N N . LEU A 1 142 ? -11.821 15.832 33.264 1.00 96.00 142 LEU A N 1
ATOM 1185 C CA . LEU A 1 142 ? -12.839 16.705 33.853 1.00 96.00 142 LEU A CA 1
ATOM 1186 C C . LEU A 1 142 ? -14.165 15.964 34.087 1.00 96.00 142 LEU A C 1
ATOM 1188 O O . LEU A 1 142 ? -14.793 16.133 35.129 1.00 96.00 142 LEU A O 1
ATOM 1192 N N . GLN A 1 143 ? -14.590 15.109 33.152 1.00 92.81 143 GLN A N 1
ATOM 1193 C CA . GLN A 1 143 ? -15.787 14.278 33.326 1.00 92.81 143 GLN A CA 1
ATOM 1194 C C . GLN A 1 143 ? -15.632 13.288 34.483 1.00 92.81 143 GLN A C 1
ATOM 1196 O O . GLN A 1 143 ? -16.530 13.181 35.317 1.00 92.81 143 GLN A O 1
ATOM 1201 N N . LYS A 1 144 ? -14.485 12.604 34.578 1.00 93.75 144 LYS A N 1
ATOM 1202 C CA . LYS A 1 144 ? -14.191 11.677 35.681 1.00 93.75 144 LYS A CA 1
ATOM 1203 C C . LYS A 1 144 ? -14.201 12.394 37.029 1.00 93.75 144 LYS A C 1
ATOM 1205 O O . LYS A 1 144 ? -14.780 11.874 37.975 1.00 93.75 144 LYS A O 1
ATOM 1210 N N . GLU A 1 145 ? -13.621 13.587 37.115 1.00 94.25 145 GLU A N 1
ATOM 1211 C CA . GLU A 1 145 ? -13.643 14.413 38.329 1.00 94.25 145 GLU A CA 1
ATOM 1212 C C . GLU A 1 145 ? -15.066 14.847 38.710 1.00 94.25 145 GLU A C 1
ATOM 1214 O O . GLU A 1 145 ? -15.466 14.760 39.870 1.00 94.25 145 GLU A O 1
ATOM 1219 N N . GLN A 1 146 ? -15.886 15.255 37.741 1.00 94.12 146 GLN A N 1
ATOM 1220 C CA . GLN A 1 146 ? -17.290 15.578 38.007 1.00 94.12 146 GLN A CA 1
ATOM 1221 C C . GLN A 1 146 ? -18.083 14.351 38.474 1.00 94.12 146 GLN A C 1
ATOM 1223 O O . GLN A 1 146 ? -18.902 14.454 39.390 1.00 94.12 146 GLN A O 1
ATOM 1228 N N . GLU A 1 147 ? -17.839 13.180 37.882 1.00 93.62 147 GLU A N 1
ATOM 1229 C CA . GLU A 1 147 ? -18.462 11.931 38.317 1.00 93.62 147 GLU A CA 1
ATOM 1230 C C . GLU A 1 147 ? -18.038 11.527 39.730 1.00 93.62 147 GLU A C 1
ATOM 1232 O O . GLU A 1 147 ? -18.890 11.108 40.514 1.00 93.62 147 GLU A O 1
ATOM 1237 N N . THR A 1 148 ? -16.757 11.654 40.089 1.00 93.75 148 THR A N 1
ATOM 1238 C CA . THR A 1 148 ? -16.296 11.317 41.444 1.00 93.75 148 THR A CA 1
ATOM 1239 C C . THR A 1 148 ? -16.926 12.237 42.483 1.00 93.75 148 THR A C 1
ATOM 1241 O O . THR A 1 148 ? -17.383 11.742 43.516 1.00 93.75 148 THR A O 1
ATOM 1244 N N . ILE A 1 149 ? -17.050 13.536 42.190 1.00 95.44 149 ILE A N 1
ATOM 1245 C CA . ILE A 1 149 ? -17.750 14.497 43.055 1.00 95.44 149 ILE A CA 1
ATOM 1246 C C . ILE A 1 149 ? -19.226 14.107 43.212 1.00 95.44 149 ILE A C 1
ATOM 1248 O O . ILE A 1 149 ? -19.724 14.036 44.338 1.00 95.44 149 ILE A O 1
ATOM 1252 N N . ARG A 1 150 ? -19.929 13.790 42.115 1.00 94.44 150 ARG A N 1
ATOM 1253 C CA . ARG A 1 150 ? -21.335 13.343 42.169 1.00 94.44 150 ARG A CA 1
ATOM 1254 C C . ARG A 1 150 ? -21.501 12.073 43.003 1.00 94.44 150 ARG A C 1
ATOM 1256 O O . ARG A 1 150 ? -22.341 12.040 43.900 1.00 94.44 150 ARG A O 1
ATOM 1263 N N . ARG A 1 151 ? -20.658 11.060 42.778 1.00 93.69 151 ARG A N 1
ATOM 1264 C CA . ARG A 1 151 ? -20.679 9.802 43.544 1.00 93.69 151 ARG A CA 1
ATOM 1265 C C . ARG A 1 151 ? -20.395 10.030 45.028 1.00 93.69 151 ARG A C 1
ATOM 1267 O O . ARG A 1 151 ? -21.003 9.371 45.868 1.00 93.69 151 ARG A O 1
ATOM 1274 N N . ALA A 1 152 ? -19.495 10.953 45.372 1.00 94.75 152 ALA A N 1
ATOM 1275 C CA . ALA A 1 152 ? -19.225 11.311 46.763 1.00 94.75 152 ALA A CA 1
ATOM 1276 C C . ALA A 1 152 ? -20.461 11.940 47.429 1.00 94.75 152 ALA A C 1
ATOM 1278 O O . ALA A 1 152 ? -20.867 11.489 48.501 1.00 94.75 152 ALA A O 1
ATOM 1279 N N . GLN A 1 153 ? -21.113 12.896 46.759 1.00 94.62 153 GLN A N 1
ATOM 1280 C CA . GLN A 1 153 ? -22.347 13.525 47.247 1.00 94.62 153 GLN A CA 1
ATOM 1281 C C . GLN A 1 153 ? -23.484 12.508 47.425 1.00 94.62 153 GLN A C 1
ATOM 1283 O O . GLN A 1 153 ? -24.187 12.524 48.435 1.00 94.62 153 GLN A O 1
ATOM 1288 N N . GLU A 1 154 ? -23.673 11.598 46.469 1.00 92.12 154 GLU A N 1
ATOM 1289 C CA . GLU A 1 154 ? -24.663 10.520 46.576 1.00 92.12 154 GLU A CA 1
ATOM 1290 C C . GLU A 1 154 ? -24.349 9.574 47.738 1.00 92.12 154 GLU A C 1
ATOM 1292 O O . GLU A 1 154 ? -25.236 9.248 48.527 1.00 92.12 154 GLU A O 1
ATOM 1297 N N . LYS A 1 155 ? -23.079 9.193 47.912 1.00 95.31 155 LYS A N 1
ATOM 1298 C CA . LYS A 1 155 ? -22.638 8.350 49.030 1.00 95.31 155 LYS A CA 1
ATOM 1299 C C . LYS A 1 155 ? -22.910 9.010 50.381 1.00 95.31 155 LYS A C 1
ATOM 1301 O O . LYS A 1 155 ? -23.323 8.325 51.315 1.00 95.31 155 LYS A O 1
ATOM 1306 N N . GLU A 1 156 ? -22.710 10.320 50.500 1.00 94.00 156 GLU A N 1
ATOM 1307 C CA . GLU A 1 156 ? -23.062 11.068 51.710 1.00 94.00 156 GLU A CA 1
ATOM 1308 C C . GLU A 1 156 ? -24.570 11.084 51.970 1.00 94.00 156 GLU A C 1
ATOM 1310 O O . GLU A 1 156 ? -24.988 10.837 53.101 1.00 94.00 156 GLU A O 1
ATOM 1315 N N . LYS A 1 157 ? -25.396 11.304 50.939 1.00 94.94 157 LYS A N 1
ATOM 1316 C CA . LYS A 1 157 ? -26.864 11.234 51.061 1.00 94.94 157 LYS A CA 1
ATOM 1317 C C . LYS A 1 157 ? -27.321 9.854 51.533 1.00 94.94 157 LYS A C 1
ATOM 1319 O O . LYS A 1 157 ? -28.127 9.757 52.453 1.00 94.94 157 LYS A O 1
ATOM 1324 N N . VAL A 1 158 ? -26.759 8.791 50.956 1.00 94.38 158 VAL A N 1
ATOM 1325 C CA . VAL A 1 158 ? -27.052 7.405 51.347 1.00 94.38 158 VAL A CA 1
ATOM 1326 C C . VAL A 1 158 ? -26.644 7.147 52.799 1.00 94.38 158 VAL A C 1
ATOM 1328 O O . VAL A 1 158 ? -27.424 6.570 53.550 1.00 94.38 158 VAL A O 1
ATOM 1331 N N . LYS A 1 159 ? -25.462 7.610 53.231 1.00 94.31 159 LYS A N 1
ATOM 1332 C CA . LYS A 1 159 ? -25.030 7.497 54.635 1.00 94.31 159 LYS A CA 1
ATOM 1333 C C . LYS A 1 159 ? -26.002 8.187 55.596 1.00 94.31 159 LYS A C 1
ATOM 1335 O O . LYS A 1 159 ? -26.364 7.583 56.601 1.00 94.31 159 LYS A O 1
ATOM 1340 N N . LYS A 1 160 ? -26.439 9.413 55.280 1.00 94.50 160 LYS A N 1
ATOM 1341 C CA . LYS A 1 160 ? -27.422 10.157 56.088 1.00 94.50 160 LYS A CA 1
ATOM 1342 C C . LYS A 1 160 ? -28.745 9.397 56.192 1.00 94.50 160 LYS A C 1
ATOM 1344 O O . LYS A 1 160 ? -29.223 9.166 57.295 1.00 94.50 160 LYS A O 1
ATOM 1349 N N . TYR A 1 161 ? -29.263 8.911 55.065 1.00 95.44 161 TYR A N 1
ATOM 1350 C CA . TYR A 1 161 ? -30.486 8.107 55.030 1.00 95.44 161 TYR A CA 1
ATOM 1351 C C . TYR A 1 161 ? -30.391 6.837 55.892 1.00 95.44 161 TYR A C 1
ATOM 1353 O O . TYR A 1 161 ? -31.307 6.525 56.651 1.00 95.44 161 TYR A O 1
ATOM 1361 N N . TRP A 1 162 ? -29.277 6.101 55.810 1.00 92.44 162 TRP A N 1
ATOM 1362 C CA . TRP A 1 162 ? -29.080 4.910 56.640 1.00 92.44 162 TRP A CA 1
ATOM 1363 C C . TRP A 1 162 ? -28.971 5.244 58.127 1.00 92.44 162 TRP A C 1
ATOM 1365 O O . TRP A 1 162 ? -29.532 4.508 58.932 1.00 92.44 162 TRP A O 1
ATOM 1375 N N . ALA A 1 163 ? -28.311 6.345 58.495 1.00 94.88 163 ALA A N 1
ATOM 1376 C CA . ALA A 1 163 ? -28.245 6.800 59.883 1.00 94.88 163 ALA A CA 1
ATOM 1377 C C . ALA A 1 163 ? -29.638 7.154 60.432 1.00 94.88 163 ALA A C 1
ATOM 1379 O O . ALA A 1 163 ? -30.008 6.691 61.507 1.00 94.88 163 ALA A O 1
ATOM 1380 N N . GLU A 1 164 ? -30.453 7.884 59.666 1.00 93.56 164 GLU A N 1
ATOM 1381 C CA . GLU A 1 164 ? -31.846 8.183 60.029 1.00 93.56 164 GLU A CA 1
ATOM 1382 C C . GLU A 1 164 ? -32.690 6.911 60.177 1.00 93.56 164 GLU A C 1
ATOM 1384 O O . GLU A 1 164 ? -33.515 6.800 61.083 1.00 93.56 164 GLU A O 1
ATOM 1389 N N . LYS A 1 165 ? -32.483 5.927 59.296 1.00 93.00 165 LYS A N 1
ATOM 1390 C CA . LYS A 1 165 ? -33.178 4.640 59.372 1.00 93.00 165 LYS A CA 1
ATOM 1391 C C . LYS A 1 165 ? -32.773 3.842 60.614 1.00 93.00 165 LYS A C 1
ATOM 1393 O O . LYS A 1 165 ? -33.636 3.220 61.223 1.00 93.00 165 LYS A O 1
ATOM 1398 N N . GLN A 1 166 ? -31.493 3.871 60.983 1.00 88.38 166 GLN A N 1
ATOM 1399 C CA . GLN A 1 166 ? -30.988 3.234 62.203 1.00 88.38 166 GLN A CA 1
ATOM 1400 C C . GLN A 1 166 ? -31.564 3.889 63.462 1.00 88.38 166 GLN A C 1
ATOM 1402 O O . GLN A 1 166 ? -32.028 3.175 64.340 1.00 88.38 166 GLN A O 1
ATOM 1407 N N . LEU A 1 167 ? -31.631 5.223 63.518 1.00 93.81 167 LEU A N 1
ATOM 1408 C CA . LEU A 1 167 ? -32.259 5.934 64.639 1.00 93.81 167 LEU A CA 1
ATOM 1409 C C . LEU A 1 167 ? -33.734 5.551 64.802 1.00 93.81 167 LEU A C 1
ATOM 1411 O O . LEU A 1 167 ? -34.165 5.210 65.895 1.00 93.81 167 LEU A O 1
ATOM 1415 N N . LYS A 1 168 ? -34.495 5.508 63.702 1.00 91.62 168 LYS A N 1
ATOM 1416 C CA . LYS A 1 168 ? -35.900 5.064 63.737 1.00 91.62 168 LYS A CA 1
ATOM 1417 C C . LYS A 1 168 ? -36.054 3.628 64.232 1.00 91.62 168 LYS A C 1
ATOM 1419 O O . LYS A 1 168 ? -37.041 3.323 64.890 1.00 91.62 168 LYS A O 1
ATOM 1424 N N . TRP A 1 169 ? -35.106 2.757 63.892 1.00 89.12 169 TRP A N 1
ATOM 1425 C CA . TRP A 1 169 ? -35.096 1.379 64.369 1.00 89.12 169 TRP A CA 1
ATOM 1426 C C . TRP A 1 169 ? -34.835 1.320 65.877 1.00 89.12 169 TRP A C 1
ATOM 1428 O O . TRP A 1 169 ? -35.600 0.686 66.590 1.00 89.12 169 TRP A O 1
ATOM 1438 N N . GLN A 1 170 ? -33.840 2.059 66.370 1.00 89.00 170 GLN A N 1
ATOM 1439 C CA . GLN A 1 170 ? -33.552 2.166 67.805 1.00 89.00 170 GLN A CA 1
ATOM 1440 C C . GLN A 1 170 ? -34.746 2.730 68.588 1.00 89.00 170 GLN A C 1
ATOM 1442 O O . GLN A 1 170 ? -35.136 2.166 69.603 1.00 89.00 170 GLN A O 1
ATOM 1447 N N . GLU A 1 171 ? -35.399 3.781 68.083 1.00 92.56 171 GLU A N 1
ATOM 1448 C CA . GLU A 1 171 ? -36.616 4.329 68.697 1.00 92.56 171 GLU A CA 1
ATOM 1449 C C . GLU A 1 171 ? -37.770 3.314 68.739 1.00 92.56 171 GLU A C 1
ATOM 1451 O O . GLU A 1 171 ? -38.595 3.350 69.653 1.00 92.56 171 GLU A O 1
ATOM 1456 N N . GLN A 1 172 ? -37.884 2.442 67.732 1.00 87.19 172 GLN A N 1
ATOM 1457 C CA . GLN A 1 172 ? -38.873 1.361 67.717 1.00 87.19 172 GLN A CA 1
ATOM 1458 C C . GLN A 1 172 ? -38.509 0.270 68.726 1.00 87.19 172 GLN A C 1
ATOM 1460 O O . GLN A 1 172 ? -39.365 -0.120 69.513 1.00 87.19 172 GLN A O 1
ATOM 1465 N N . GLU A 1 173 ? -37.244 -0.152 68.769 1.00 90.88 173 GLU A N 1
ATOM 1466 C CA . GLU A 1 173 ? -36.748 -1.127 69.743 1.00 90.88 173 GLU A CA 1
ATOM 1467 C C . GLU A 1 173 ? -36.953 -0.645 71.185 1.00 90.88 173 GLU A C 1
ATOM 1469 O O . GLU A 1 173 ? -37.421 -1.410 72.026 1.00 90.88 173 GLU A O 1
ATOM 1474 N N . GLU A 1 174 ? -36.678 0.627 71.482 1.00 91.19 174 GLU A N 1
ATOM 1475 C CA . GLU A 1 174 ? -36.913 1.210 72.807 1.00 91.19 174 GLU A CA 1
ATOM 1476 C C . GLU A 1 174 ? -38.399 1.199 73.188 1.00 91.19 174 GLU A C 1
ATOM 1478 O O . GLU A 1 174 ? -38.745 0.845 74.318 1.00 91.19 174 GLU A O 1
ATOM 1483 N N . LYS A 1 175 ? -39.294 1.531 72.248 1.00 93.19 175 LYS A N 1
ATOM 1484 C CA . LYS A 1 175 ? -40.750 1.462 72.467 1.00 93.19 175 LYS A CA 1
ATOM 1485 C C . LYS A 1 175 ? -41.214 0.029 72.712 1.00 93.19 175 LYS A C 1
ATOM 1487 O O . LYS A 1 175 ? -42.025 -0.207 73.608 1.00 93.19 175 LYS A O 1
ATOM 1492 N N . ASP A 1 176 ? -40.688 -0.923 71.951 1.00 90.50 176 ASP A N 1
ATOM 1493 C CA . ASP A 1 176 ? -41.012 -2.340 72.100 1.00 90.50 176 ASP A CA 1
ATOM 1494 C C . ASP A 1 176 ? -40.508 -2.888 73.442 1.00 90.50 176 ASP A C 1
ATOM 1496 O O . ASP A 1 176 ? -41.231 -3.622 74.121 1.00 90.50 176 ASP A O 1
ATOM 1500 N N . LEU A 1 177 ? -39.311 -2.481 73.881 1.00 94.31 177 LEU A N 1
ATOM 1501 C CA . LEU A 1 177 ? -38.767 -2.818 75.199 1.00 94.31 177 LEU A CA 1
ATOM 1502 C C . LEU A 1 177 ? -39.628 -2.250 76.329 1.00 94.31 177 LEU A C 1
ATOM 1504 O O . LEU A 1 177 ? -39.998 -2.996 77.237 1.00 94.31 177 LEU A O 1
ATOM 1508 N N . GLN A 1 178 ? -40.014 -0.974 76.250 1.00 92.81 178 GLN A N 1
ATOM 1509 C CA . GLN A 1 178 ? -40.920 -0.352 77.221 1.00 92.81 178 GLN A CA 1
ATOM 1510 C C . GLN A 1 178 ? -42.254 -1.102 77.289 1.00 92.81 178 GLN A C 1
ATOM 1512 O O . GLN A 1 178 ? -42.728 -1.450 78.373 1.00 92.81 178 GLN A O 1
ATOM 1517 N N . ARG A 1 179 ? -42.833 -1.444 76.132 1.00 92.56 179 ARG A N 1
ATOM 1518 C CA . ARG A 1 179 ? -44.084 -2.205 76.071 1.00 92.56 179 ARG A CA 1
ATOM 1519 C C . ARG A 1 179 ? -43.940 -3.601 76.674 1.00 92.56 179 ARG A C 1
ATOM 1521 O O . ARG A 1 179 ? -44.844 -4.089 77.354 1.00 92.56 179 ARG A O 1
ATOM 1528 N N . LEU A 1 180 ? -42.807 -4.252 76.443 1.00 94.31 180 LEU A N 1
ATOM 1529 C CA . LEU A 1 180 ? -42.501 -5.564 76.994 1.00 94.31 180 LEU A CA 1
ATOM 1530 C C . LEU A 1 180 ? -42.319 -5.513 78.518 1.00 94.31 180 LEU A C 1
ATOM 1532 O O . LEU A 1 180 ? -42.767 -6.422 79.217 1.00 94.31 180 LEU A O 1
ATOM 1536 N N . GLU A 1 181 ? -41.720 -4.452 79.053 1.00 92.06 181 GLU A N 1
ATOM 1537 C CA . GLU A 1 181 ? -41.627 -4.219 80.497 1.00 92.06 181 GLU A CA 1
ATOM 1538 C C . GLU A 1 181 ? -42.995 -3.992 81.146 1.00 92.06 181 GLU A C 1
ATOM 1540 O O . GLU A 1 181 ? -43.274 -4.572 82.198 1.00 92.06 181 GLU A O 1
ATOM 1545 N N . GLU A 1 182 ? -43.872 -3.205 80.520 1.00 93.19 182 GLU A N 1
ATOM 1546 C CA . GLU A 1 182 ? -45.260 -3.035 80.969 1.00 93.19 182 GLU A CA 1
ATOM 1547 C C . GLU A 1 182 ? -45.994 -4.378 81.028 1.00 93.19 182 GLU A C 1
ATOM 1549 O O . GLU A 1 182 ? -46.598 -4.721 82.047 1.00 93.19 182 GLU A O 1
ATOM 1554 N N . LEU A 1 183 ? -45.890 -5.182 79.965 1.00 92.69 183 LEU A N 1
ATOM 1555 C CA . LEU A 1 183 ? -46.485 -6.516 79.923 1.00 92.69 183 LEU A CA 1
ATOM 1556 C C . LEU A 1 183 ? -45.899 -7.430 81.005 1.00 92.69 183 LEU A C 1
ATOM 1558 O O . LEU A 1 183 ? -46.646 -8.154 81.659 1.00 92.69 183 LEU A O 1
ATOM 1562 N N . ARG A 1 184 ? -44.584 -7.375 81.255 1.00 92.38 184 ARG A N 1
ATOM 1563 C CA . ARG A 1 184 ? -43.947 -8.126 82.349 1.00 92.38 184 ARG A CA 1
ATOM 1564 C C . ARG A 1 184 ? -44.502 -7.733 83.717 1.00 92.38 184 ARG A C 1
ATOM 1566 O O . ARG A 1 184 ? -44.717 -8.624 84.537 1.00 92.38 184 ARG A O 1
ATOM 1573 N N . LYS A 1 185 ? -44.764 -6.445 83.964 1.00 93.25 185 LYS A N 1
ATOM 1574 C CA . LYS A 1 185 ? -45.386 -5.970 85.215 1.00 93.25 185 LYS A CA 1
ATOM 1575 C C . LYS A 1 185 ? -46.801 -6.522 85.372 1.00 93.25 185 LYS A C 1
ATOM 1577 O O . LYS A 1 185 ? -47.092 -7.126 86.400 1.00 93.25 185 LYS A O 1
ATOM 1582 N N . LEU A 1 186 ? -47.630 -6.425 84.329 1.00 92.50 186 LEU A N 1
ATOM 1583 C CA . LEU A 1 186 ? -48.986 -6.989 84.335 1.00 92.50 186 LEU A CA 1
ATOM 1584 C C . LEU A 1 186 ? -48.974 -8.505 84.585 1.00 92.50 186 LEU A C 1
ATOM 1586 O O . LEU A 1 186 ? -49.736 -9.011 85.408 1.00 92.50 186 LEU A O 1
ATOM 1590 N N . MET A 1 187 ? -48.063 -9.232 83.930 1.00 88.12 187 MET A N 1
ATOM 1591 C CA . MET A 1 187 ? -47.884 -10.671 84.141 1.00 88.12 187 MET A CA 1
ATOM 1592 C C . MET A 1 187 ? -47.433 -10.992 85.570 1.00 88.12 187 MET A C 1
ATOM 1594 O O . MET A 1 187 ? -47.898 -11.973 86.147 1.00 88.12 187 MET A O 1
ATOM 1598 N N . ALA A 1 188 ? -46.555 -10.180 86.164 1.00 90.44 188 ALA A N 1
ATOM 1599 C CA . ALA A 1 188 ? -46.113 -10.356 87.545 1.00 90.44 188 ALA A CA 1
ATOM 1600 C C . ALA A 1 188 ? -47.253 -10.106 88.548 1.00 90.44 188 ALA A C 1
ATOM 1602 O O . ALA A 1 188 ? -47.441 -10.903 89.468 1.00 90.44 188 ALA A O 1
ATOM 1603 N N . GLU A 1 189 ? -48.051 -9.057 88.347 1.00 90.81 189 GLU A N 1
ATOM 1604 C CA . GLU A 1 189 ? -49.241 -8.769 89.156 1.00 90.81 189 GLU A CA 1
ATOM 1605 C C . GLU A 1 189 ? -50.268 -9.902 89.071 1.00 90.81 189 GLU A C 1
ATOM 1607 O O . GLU A 1 189 ? -50.798 -10.358 90.090 1.00 90.81 189 GLU A O 1
ATOM 1612 N N . GLN A 1 190 ? -50.522 -10.403 87.860 1.00 88.00 190 GLN A N 1
ATOM 1613 C CA . GLN A 1 190 ? -51.416 -11.535 87.654 1.00 88.00 190 GLN A CA 1
ATOM 1614 C C . GLN A 1 190 ? -50.860 -12.814 88.290 1.00 88.00 190 GLN A C 1
ATOM 1616 O O . GLN A 1 190 ? -51.610 -13.535 88.945 1.00 88.00 190 GLN A O 1
ATOM 1621 N N . ALA A 1 191 ? -49.549 -13.055 88.203 1.00 90.44 191 ALA A N 1
ATOM 1622 C CA . ALA A 1 191 ? -48.902 -14.196 88.844 1.00 90.44 191 ALA A CA 1
ATOM 1623 C C . ALA A 1 191 ? -49.036 -14.170 90.377 1.00 90.44 191 ALA A C 1
ATOM 1625 O O . ALA A 1 191 ? -49.182 -15.229 90.985 1.00 90.44 191 ALA A O 1
ATOM 1626 N N . VAL A 1 192 ? -49.022 -12.995 91.020 1.00 91.06 192 VAL A N 1
ATOM 1627 C CA . VAL A 1 192 ? -49.280 -12.874 92.469 1.00 91.06 192 VAL A CA 1
ATOM 1628 C C . VAL A 1 192 ? -50.720 -13.277 92.799 1.00 91.06 192 VAL A C 1
ATOM 1630 O O . VAL A 1 192 ? -50.928 -14.137 93.656 1.00 91.06 192 VAL A O 1
ATOM 1633 N N . LYS A 1 193 ? -51.705 -12.747 92.063 1.00 89.75 193 LYS A N 1
ATOM 1634 C CA . LYS A 1 193 ? -53.125 -13.102 92.245 1.00 89.75 193 LYS A CA 1
ATOM 1635 C C . LYS A 1 193 ? -53.381 -14.591 91.988 1.00 89.75 193 LYS A C 1
ATOM 1637 O O . LYS A 1 193 ? -54.089 -15.253 92.746 1.00 89.75 193 LYS A O 1
ATOM 1642 N N . ASP A 1 194 ? -52.776 -15.147 90.940 1.00 89.75 194 ASP A N 1
ATOM 1643 C CA . ASP A 1 194 ? -52.896 -16.566 90.612 1.00 89.75 194 ASP A CA 1
ATOM 1644 C C . ASP A 1 194 ? -52.228 -17.454 91.674 1.00 89.75 194 ASP A C 1
ATOM 1646 O O . ASP A 1 194 ? -52.787 -18.496 92.017 1.00 89.75 194 ASP A O 1
ATOM 1650 N N . ARG A 1 195 ? -51.096 -17.039 92.266 1.00 90.06 195 ARG A N 1
ATOM 1651 C CA . ARG A 1 195 ? -50.467 -17.746 93.400 1.00 90.06 195 ARG A CA 1
ATOM 1652 C C . ARG A 1 195 ? -51.408 -17.846 94.598 1.00 90.06 195 ARG A C 1
ATOM 1654 O O . ARG A 1 195 ? -51.516 -18.918 95.189 1.00 90.06 195 ARG A O 1
ATOM 1661 N N . GLU A 1 196 ? -52.100 -16.766 94.949 1.00 90.12 196 GLU A N 1
ATOM 1662 C CA . GLU A 1 196 ? -53.086 -16.764 96.037 1.00 90.12 196 GLU A CA 1
ATOM 1663 C C . GLU A 1 196 ? -54.284 -17.663 95.714 1.00 90.12 196 GLU A C 1
ATOM 1665 O O . GLU A 1 196 ? -54.670 -18.500 96.533 1.00 90.12 196 GLU A O 1
ATOM 1670 N N . ARG A 1 197 ? -54.817 -17.577 94.485 1.00 90.75 197 ARG A N 1
ATOM 1671 C CA . ARG A 1 197 ? -55.915 -18.441 94.022 1.00 90.75 197 ARG A CA 1
ATOM 1672 C C . ARG A 1 197 ? -55.538 -19.920 94.070 1.00 90.75 197 ARG A C 1
ATOM 1674 O O . ARG A 1 197 ? -56.360 -20.754 94.451 1.00 90.75 197 ARG A O 1
ATOM 1681 N N . VAL A 1 198 ? -54.315 -20.259 93.664 1.00 91.69 198 VAL A N 1
ATOM 1682 C CA . VAL A 1 198 ? -53.802 -21.634 93.699 1.00 91.69 198 VAL A CA 1
ATOM 1683 C C . VAL A 1 198 ? -53.661 -22.117 95.140 1.00 91.69 198 VAL A C 1
ATOM 1685 O O . VAL A 1 198 ? -54.170 -23.193 95.437 1.00 91.69 198 VAL A O 1
ATOM 1688 N N . LYS A 1 199 ? -53.078 -21.318 96.046 1.00 91.44 199 LYS A N 1
ATOM 1689 C CA . LYS A 1 199 ? -52.987 -21.658 97.479 1.00 91.44 199 LYS A CA 1
ATOM 1690 C C . LYS A 1 199 ? -54.363 -21.890 98.108 1.00 91.44 199 LYS A C 1
ATOM 1692 O O . LYS A 1 199 ? -54.550 -22.862 98.832 1.00 91.44 199 LYS A O 1
ATOM 1697 N N . PHE A 1 200 ? -55.344 -21.044 97.793 1.00 92.00 200 PHE A N 1
ATOM 1698 C CA . PHE A 1 200 ? -56.716 -21.214 98.273 1.00 92.00 200 PHE A CA 1
ATOM 1699 C C . PHE A 1 200 ? -57.348 -22.520 97.768 1.00 92.00 200 PHE A C 1
ATOM 1701 O O . PHE A 1 200 ? -57.938 -23.268 98.546 1.00 92.00 200 PHE A O 1
ATOM 1708 N N . ARG A 1 201 ? -57.190 -22.834 96.474 1.00 88.12 201 ARG A N 1
ATOM 1709 C CA . ARG A 1 201 ? -57.684 -24.096 95.898 1.00 88.12 201 ARG A CA 1
ATOM 1710 C C . ARG A 1 201 ? -56.982 -25.320 96.482 1.00 88.12 201 ARG A C 1
ATOM 1712 O O . ARG A 1 201 ? -57.650 -26.321 96.712 1.00 88.12 201 ARG A O 1
ATOM 1719 N N . GLN A 1 202 ? -55.677 -25.239 96.738 1.00 89.88 202 GLN A N 1
ATOM 1720 C CA . GLN A 1 202 ? -54.919 -26.294 97.417 1.00 89.88 202 GLN A CA 1
ATOM 1721 C C . GLN A 1 202 ? -55.479 -26.549 98.819 1.00 89.88 202 GLN A C 1
ATOM 1723 O O . GLN A 1 202 ? -55.844 -27.680 99.119 1.00 89.88 202 GLN A O 1
ATOM 1728 N N . ALA A 1 203 ? -55.670 -25.499 99.621 1.00 91.56 203 ALA A N 1
ATOM 1729 C CA . ALA A 1 203 ? -56.244 -25.624 100.960 1.00 91.56 203 ALA A CA 1
ATOM 1730 C C . ALA A 1 203 ? -57.679 -26.192 100.946 1.00 91.56 203 ALA A C 1
ATOM 1732 O O . ALA A 1 203 ? -58.055 -26.969 101.821 1.00 91.56 203 ALA A O 1
ATOM 1733 N N . LEU A 1 204 ? -58.497 -25.827 99.952 1.00 90.94 204 LEU A N 1
ATOM 1734 C CA . LEU A 1 204 ? -59.853 -26.364 99.802 1.00 90.94 204 LEU A CA 1
ATOM 1735 C C . LEU A 1 204 ? -59.845 -27.853 99.426 1.00 90.94 204 LEU A C 1
ATOM 1737 O O . LEU A 1 204 ? -60.627 -28.626 99.975 1.00 90.94 204 LEU A O 1
ATOM 1741 N N . LEU A 1 205 ? -58.940 -28.264 98.535 1.00 90.75 205 LEU A N 1
ATOM 1742 C CA . LEU A 1 205 ? -58.742 -29.673 98.192 1.00 90.75 205 LEU A CA 1
ATOM 1743 C C . LEU A 1 205 ? -58.249 -30.485 99.395 1.00 90.75 205 LEU A C 1
ATOM 1745 O O . LEU A 1 205 ? -58.740 -31.586 99.622 1.00 90.75 205 LEU A O 1
ATOM 1749 N N . GLU A 1 206 ? -57.323 -29.943 100.186 1.00 88.94 206 GLU A N 1
ATOM 1750 C CA . GLU A 1 206 ? -56.844 -30.582 101.416 1.00 88.94 206 GLU A CA 1
ATOM 1751 C C . GLU A 1 206 ? -57.980 -30.803 102.420 1.00 88.94 206 GLU A C 1
ATOM 1753 O O . GLU A 1 206 ? -58.109 -31.905 102.951 1.00 88.94 206 GLU A O 1
ATOM 1758 N N . LYS A 1 207 ? -58.861 -29.810 102.616 1.00 90.31 207 LYS A N 1
ATOM 1759 C CA . LYS A 1 207 ? -60.062 -29.955 103.457 1.00 90.31 207 LYS A CA 1
ATOM 1760 C C . LYS A 1 207 ? -60.989 -31.060 102.956 1.00 90.31 207 LYS A C 1
ATOM 1762 O O . LYS A 1 207 ? -61.329 -31.950 103.724 1.00 90.31 207 LYS A O 1
ATOM 1767 N N . GLN A 1 208 ? -61.318 -31.067 101.663 1.00 88.12 208 GLN A N 1
ATOM 1768 C CA . GLN A 1 208 ? -62.160 -32.115 101.074 1.00 88.12 208 GLN A CA 1
ATOM 1769 C C . GLN A 1 208 ? -61.537 -33.512 101.202 1.00 88.12 208 GLN A C 1
ATOM 1771 O O . GLN A 1 208 ? -62.248 -34.498 101.384 1.00 88.12 208 GLN A O 1
ATOM 1776 N N . LEU A 1 209 ? -60.210 -33.625 101.087 1.00 89.25 209 LEU A N 1
ATOM 1777 C CA . LEU A 1 209 ? -59.506 -34.892 101.283 1.00 89.25 209 LEU A CA 1
ATOM 1778 C C . LEU A 1 209 ? -59.558 -35.357 102.740 1.00 89.25 209 LEU A C 1
ATOM 1780 O O . LEU A 1 209 ? -59.692 -36.556 102.973 1.00 89.25 209 LEU A O 1
ATOM 1784 N N . LEU A 1 210 ? -59.448 -34.444 103.707 1.00 88.88 210 LEU A N 1
ATOM 1785 C CA . LEU A 1 210 ? -59.594 -34.762 105.128 1.00 88.88 210 LEU A CA 1
ATOM 1786 C C . LEU A 1 210 ? -61.027 -35.202 105.452 1.00 88.88 210 LEU A C 1
ATOM 1788 O O . LEU A 1 210 ? -61.201 -36.280 106.009 1.00 88.88 210 LEU A O 1
ATOM 1792 N N . GLU A 1 211 ? -62.035 -34.456 104.998 1.00 86.62 211 GLU A N 1
ATOM 1793 C CA . GLU A 1 211 ? -63.455 -34.803 105.170 1.00 86.62 211 GLU A CA 1
ATOM 1794 C C . GLU A 1 211 ? -63.780 -36.177 104.564 1.00 86.62 211 GLU A C 1
ATOM 1796 O O . GLU A 1 211 ? -64.409 -37.015 105.205 1.00 86.62 211 GLU A O 1
ATOM 1801 N N . LYS A 1 212 ? -63.282 -36.473 103.354 1.00 86.69 212 LYS A N 1
ATOM 1802 C CA . LYS A 1 212 ? -63.438 -37.802 102.736 1.00 86.69 212 LYS A CA 1
ATOM 1803 C C . LYS A 1 212 ? -62.762 -38.913 103.534 1.00 86.69 212 LYS A C 1
ATOM 1805 O O . LYS A 1 212 ? -63.299 -40.013 103.600 1.00 86.69 212 LYS A O 1
ATOM 1810 N N . LYS A 1 213 ? -61.587 -38.658 104.119 1.00 86.81 213 LYS A N 1
ATOM 1811 C CA . LYS A 1 213 ? -60.905 -39.634 104.984 1.00 86.81 213 LYS A CA 1
ATOM 1812 C C . LYS A 1 213 ? -61.697 -39.884 106.265 1.00 86.81 213 LYS A C 1
ATOM 1814 O O . LYS A 1 213 ? -61.790 -41.030 106.688 1.00 86.81 213 LYS A O 1
ATOM 1819 N N . GLU A 1 214 ? -62.263 -38.843 106.867 1.00 86.00 214 GLU A N 1
ATOM 1820 C CA . GLU A 1 214 ? -63.104 -38.960 108.062 1.00 86.00 214 GLU A CA 1
ATOM 1821 C C . GLU A 1 214 ? -64.389 -39.742 107.775 1.00 86.00 214 GLU A C 1
ATOM 1823 O O . GLU A 1 214 ? -64.706 -40.670 108.519 1.00 86.00 214 GLU A O 1
ATOM 1828 N N . LEU A 1 215 ? -65.066 -39.443 106.661 1.00 86.75 215 LEU A N 1
ATOM 1829 C CA . LEU A 1 215 ? -66.233 -40.195 106.191 1.00 86.75 215 LEU A CA 1
ATOM 1830 C C . LEU A 1 215 ? -65.889 -41.661 105.916 1.00 86.75 215 LEU A C 1
ATOM 1832 O O . LEU A 1 215 ? -66.552 -42.546 106.443 1.00 86.75 215 LEU A O 1
ATOM 1836 N N . ALA A 1 216 ? -64.799 -41.937 105.196 1.00 86.81 216 ALA A N 1
ATOM 1837 C CA . ALA A 1 216 ? -64.358 -43.308 104.938 1.00 86.81 216 ALA A CA 1
ATOM 1838 C C . ALA A 1 216 ? -64.027 -44.073 106.235 1.00 86.81 216 ALA A C 1
ATOM 1840 O O . ALA A 1 216 ? -64.272 -45.273 106.335 1.00 86.81 216 ALA A O 1
ATOM 1841 N N . LEU A 1 217 ? -63.489 -43.395 107.257 1.00 85.12 217 LEU A N 1
ATOM 1842 C CA . LEU A 1 217 ? -63.263 -43.998 108.574 1.00 85.12 217 LEU A CA 1
ATOM 1843 C C . LEU A 1 217 ? -64.572 -44.291 109.319 1.00 85.12 217 LEU A C 1
ATOM 1845 O O . LEU A 1 217 ? -64.622 -45.277 110.054 1.00 85.12 217 LEU A O 1
ATOM 1849 N N . GLN A 1 218 ? -65.603 -43.457 109.165 1.00 81.94 218 GLN A N 1
ATOM 1850 C CA . GLN A 1 218 ? -66.934 -43.697 109.732 1.00 81.94 218 GLN A CA 1
ATOM 1851 C C . GLN A 1 218 ? -67.636 -44.854 109.016 1.00 81.94 218 GLN A C 1
ATOM 1853 O O . GLN A 1 218 ? -68.055 -45.799 109.679 1.00 81.94 218 GLN A O 1
ATOM 1858 N N . GLU A 1 219 ? -67.656 -44.847 107.683 1.00 83.62 219 GLU A N 1
ATOM 1859 C CA . GLU A 1 219 ? -68.206 -45.929 106.860 1.00 83.62 219 GLU A CA 1
ATOM 1860 C C . GLU A 1 219 ? -67.528 -47.264 107.179 1.00 83.62 219 GLU A C 1
ATOM 1862 O O . GLU A 1 219 ? -68.211 -48.243 107.448 1.00 83.62 219 GLU A O 1
ATOM 1867 N N . ALA A 1 220 ? -66.196 -47.303 107.290 1.00 85.62 220 ALA A N 1
ATOM 1868 C CA . ALA A 1 220 ? -65.477 -48.520 107.669 1.00 85.62 220 ALA A CA 1
ATOM 1869 C C . ALA A 1 220 ? -65.803 -49.009 109.096 1.00 85.62 220 ALA A C 1
ATOM 1871 O O . ALA A 1 220 ? -65.665 -50.198 109.389 1.00 85.62 220 ALA A O 1
ATOM 1872 N N . ARG A 1 221 ? -66.198 -48.119 110.020 1.00 82.88 221 ARG A N 1
ATOM 1873 C CA . ARG A 1 221 ? -66.684 -48.518 111.355 1.00 82.88 221 ARG A CA 1
ATOM 1874 C C . ARG A 1 221 ? -68.089 -49.099 111.262 1.00 82.88 221 ARG A C 1
ATOM 1876 O O . ARG A 1 221 ? -68.318 -50.172 111.813 1.00 82.88 221 ARG A O 1
ATOM 1883 N N . GLU A 1 222 ? -68.982 -48.443 110.527 1.00 82.69 222 GLU A N 1
ATOM 1884 C CA . GLU A 1 222 ? -70.337 -48.939 110.284 1.00 82.69 222 GLU A CA 1
ATOM 1885 C C . GLU A 1 222 ? -70.338 -50.270 109.531 1.00 82.69 222 GLU A C 1
ATOM 1887 O O . GLU A 1 222 ? -71.116 -51.155 109.866 1.00 82.69 222 GLU A O 1
ATOM 1892 N N . GLU A 1 223 ? -69.474 -50.446 108.531 1.00 81.44 223 GLU A N 1
ATOM 1893 C CA . GLU A 1 223 ? -69.318 -51.707 107.804 1.00 81.44 223 GLU A CA 1
ATOM 1894 C C . GLU A 1 223 ? -68.833 -52.814 108.731 1.00 81.44 223 GLU A C 1
ATOM 1896 O O . GLU A 1 223 ? -69.422 -53.885 108.728 1.00 81.44 223 GLU A O 1
ATOM 1901 N N . LYS A 1 224 ? -67.855 -52.549 109.608 1.00 83.12 224 LYS A N 1
ATOM 1902 C CA . LYS A 1 224 ? -67.435 -53.524 110.630 1.00 83.12 224 LYS A CA 1
ATOM 1903 C C . LYS A 1 224 ? -68.566 -53.896 111.587 1.00 83.12 224 LYS A C 1
ATOM 1905 O O . LYS A 1 224 ? -68.628 -55.035 112.044 1.00 83.12 224 LYS A O 1
ATOM 1910 N N . GLU A 1 225 ? -69.441 -52.958 111.936 1.00 82.00 225 GLU A N 1
ATOM 1911 C CA . GLU A 1 225 ? -70.625 -53.240 112.757 1.00 82.00 225 GLU A CA 1
ATOM 1912 C C . GLU A 1 225 ? -71.685 -54.031 111.975 1.00 82.00 225 GLU A C 1
ATOM 1914 O O . GLU A 1 225 ? -72.211 -55.023 112.482 1.00 82.00 225 GLU A O 1
ATOM 1919 N N . LYS A 1 226 ? -71.941 -53.667 110.713 1.00 82.19 226 LYS A N 1
ATOM 1920 C CA . LYS A 1 226 ? -72.847 -54.381 109.798 1.00 82.19 226 LYS A CA 1
ATOM 1921 C C . LYS A 1 226 ? -72.356 -55.796 109.507 1.00 82.19 226 LYS A C 1
ATOM 1923 O O . LYS A 1 226 ? -73.168 -56.714 109.516 1.00 82.19 226 LYS A O 1
ATOM 1928 N N . GLU A 1 227 ? -71.061 -55.997 109.285 1.00 81.00 227 GLU A N 1
ATOM 1929 C CA . GLU A 1 227 ? -70.449 -57.310 109.064 1.00 81.00 227 GLU A CA 1
ATOM 1930 C C . GLU A 1 227 ? -70.621 -58.205 110.285 1.00 81.00 227 GLU A C 1
ATOM 1932 O O . GLU A 1 227 ? -71.074 -59.332 110.126 1.00 81.00 227 GLU A O 1
ATOM 1937 N N . LYS A 1 228 ? -70.397 -57.692 111.502 1.00 79.50 228 LYS A N 1
ATOM 1938 C CA . LYS A 1 228 ? -70.689 -58.437 112.740 1.00 79.50 228 LYS A CA 1
ATOM 1939 C C . LYS A 1 228 ? -72.163 -58.850 112.830 1.00 79.50 228 LYS A C 1
ATOM 1941 O O . LYS A 1 228 ? -72.461 -59.986 113.192 1.00 79.50 228 LYS A O 1
ATOM 1946 N N . CYS A 1 229 ? -73.090 -57.959 112.468 1.00 77.44 229 CYS A N 1
ATOM 1947 C CA . CYS A 1 229 ? -74.524 -58.269 112.430 1.00 77.44 229 CYS A CA 1
ATOM 1948 C C . CYS A 1 229 ? -74.874 -59.308 111.349 1.00 77.44 229 CYS A C 1
ATOM 1950 O O . CYS A 1 229 ? -75.659 -60.225 111.591 1.00 77.44 229 CYS A O 1
ATOM 1952 N N . LEU A 1 230 ? -74.294 -59.188 110.152 1.00 80.12 230 LEU A N 1
ATOM 1953 C CA . LEU A 1 230 ? -74.525 -60.108 109.040 1.00 80.12 230 LEU A CA 1
ATOM 1954 C C . LEU A 1 230 ? -73.870 -61.469 109.268 1.00 80.12 230 LEU A C 1
ATOM 1956 O O . LEU A 1 230 ? -74.444 -62.468 108.856 1.00 80.12 230 LEU A O 1
ATOM 1960 N N . GLU A 1 231 ? -72.710 -61.546 109.917 1.00 77.81 231 GLU A N 1
ATOM 1961 C CA . GLU A 1 231 ? -72.098 -62.812 110.328 1.00 77.81 231 GLU A CA 1
ATOM 1962 C C . GLU A 1 231 ? -72.977 -63.542 111.341 1.00 77.81 231 GLU A C 1
ATOM 1964 O O . GLU A 1 231 ? -73.220 -64.738 111.171 1.00 77.81 231 GLU A O 1
ATOM 1969 N N . ALA A 1 232 ? -73.545 -62.823 112.316 1.00 75.50 232 ALA A N 1
ATOM 1970 C CA . ALA A 1 232 ? -74.529 -63.390 113.235 1.00 75.50 232 ALA A CA 1
ATOM 1971 C C . ALA A 1 232 ? -75.762 -63.943 112.490 1.00 75.50 232 ALA A C 1
ATOM 1973 O O . ALA A 1 232 ? -76.224 -65.042 112.791 1.00 75.50 232 ALA A O 1
ATOM 1974 N N . LEU A 1 233 ? -76.258 -63.236 111.466 1.00 73.69 233 LEU A N 1
ATOM 1975 C CA . LEU A 1 233 ? -77.365 -63.707 110.619 1.00 73.69 233 LEU A CA 1
ATOM 1976 C C . LEU A 1 233 ? -76.970 -64.873 109.696 1.00 73.69 233 LEU A C 1
ATOM 1978 O O . LEU A 1 233 ? -77.742 -65.811 109.514 1.00 73.69 233 LEU A O 1
ATOM 1982 N N . ARG A 1 234 ? -75.767 -64.859 109.112 1.00 73.19 234 ARG A N 1
ATOM 1983 C CA . ARG A 1 234 ? -75.267 -65.930 108.231 1.00 73.19 234 ARG A CA 1
ATOM 1984 C C . ARG A 1 234 ? -75.095 -67.240 108.992 1.00 73.19 234 ARG A C 1
ATOM 1986 O O . ARG A 1 234 ? -75.418 -68.289 108.442 1.00 73.19 234 ARG A O 1
ATOM 1993 N N . GLN A 1 235 ? -74.667 -67.180 110.254 1.00 68.00 235 GLN A N 1
ATOM 1994 C CA . GLN A 1 235 ? -74.641 -68.347 111.140 1.00 68.00 235 GLN A CA 1
ATOM 1995 C C . GLN A 1 235 ? -76.046 -68.917 111.406 1.00 68.00 235 GLN A C 1
ATOM 1997 O O . GLN A 1 235 ? -76.171 -70.115 111.638 1.00 68.00 235 GLN A O 1
ATOM 2002 N N . GLN A 1 236 ? -77.103 -68.100 111.320 1.00 61.03 236 GLN A N 1
ATOM 2003 C CA . GLN A 1 236 ? -78.486 -68.543 111.532 1.00 61.03 236 GLN A CA 1
ATOM 2004 C C . GLN A 1 236 ? -79.154 -69.154 110.283 1.00 61.03 236 GLN A C 1
ATOM 2006 O O . GLN A 1 236 ? -80.092 -69.931 110.442 1.00 61.03 236 GLN A O 1
ATOM 2011 N N . VAL A 1 237 ? -78.719 -68.821 109.055 1.00 62.00 237 VAL A N 1
ATOM 2012 C CA . VAL A 1 237 ? -79.519 -69.072 107.825 1.00 62.00 237 VAL A CA 1
ATOM 2013 C C . VAL A 1 237 ? -78.792 -69.870 106.718 1.00 62.00 237 VAL A C 1
ATOM 2015 O O . VAL A 1 237 ? -79.389 -70.174 105.688 1.00 62.00 237 VAL A O 1
ATOM 2018 N N . ALA A 1 238 ? -77.517 -70.244 106.861 1.00 49.38 238 ALA A N 1
ATOM 2019 C CA . ALA A 1 238 ? -76.751 -70.828 105.748 1.00 49.38 238 ALA A CA 1
ATOM 2020 C C . ALA A 1 238 ? -77.300 -72.180 105.213 1.00 49.38 238 ALA A C 1
ATOM 2022 O O . ALA A 1 238 ? -77.219 -73.209 105.882 1.00 49.38 238 ALA A O 1
ATOM 2023 N N . VAL A 1 239 ? -77.765 -72.190 103.953 1.00 55.66 239 VAL A N 1
ATOM 2024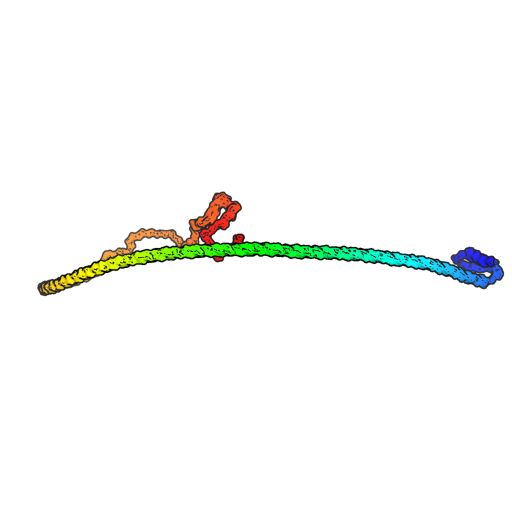 C CA . VAL A 1 239 ? -78.146 -73.387 103.171 1.00 55.66 239 VAL A CA 1
ATOM 2025 C C . VAL A 1 239 ? -77.361 -73.408 101.849 1.00 55.66 239 VAL A C 1
ATOM 2027 O O . VAL A 1 239 ? -77.244 -72.387 101.176 1.00 55.66 239 VAL A O 1
ATOM 2030 N N . VAL A 1 240 ? -76.813 -74.569 101.468 1.00 48.22 240 VAL A N 1
ATOM 2031 C CA . VAL A 1 240 ? -75.905 -74.749 100.314 1.00 48.22 240 VAL A CA 1
ATOM 2032 C C . VAL A 1 240 ? -76.633 -75.391 99.122 1.00 48.22 240 VAL A C 1
ATOM 2034 O O . VAL A 1 240 ? -77.191 -76.477 99.264 1.00 48.22 240 VAL A O 1
ATOM 2037 N N . ALA A 1 241 ? -76.565 -74.778 97.929 1.00 49.50 241 ALA A N 1
ATOM 2038 C CA . ALA A 1 241 ? -77.061 -75.339 96.658 1.00 49.50 241 ALA A CA 1
ATOM 2039 C C . ALA A 1 241 ? -76.039 -75.170 95.503 1.00 49.50 241 ALA A C 1
ATOM 2041 O O . ALA A 1 241 ? -75.224 -74.249 95.531 1.00 49.50 241 ALA A O 1
ATOM 2042 N N . LYS A 1 242 ? -76.050 -76.079 94.506 1.00 56.00 242 LYS A N 1
ATOM 2043 C CA . LYS A 1 242 ? -75.004 -76.251 93.461 1.00 56.00 242 LYS A CA 1
ATOM 2044 C C . LYS A 1 242 ? -75.377 -75.649 92.084 1.00 56.00 242 LYS A C 1
ATOM 2046 O O . LYS A 1 242 ? -76.548 -75.596 91.731 1.00 56.00 242 LYS A O 1
ATOM 2051 N N . LEU A 1 243 ? -74.348 -75.225 91.331 1.00 51.25 243 LEU A N 1
ATOM 2052 C CA . LEU A 1 243 ? -74.356 -74.467 90.057 1.00 51.25 243 LEU A CA 1
ATOM 2053 C C . LEU A 1 243 ? -74.553 -75.332 88.784 1.00 51.25 243 LEU A C 1
ATOM 2055 O O . LEU A 1 243 ? -74.020 -76.438 88.728 1.00 51.25 243 LEU A O 1
ATOM 2059 N N . ASP A 1 244 ? -75.219 -74.786 87.746 1.00 48.03 244 ASP A N 1
ATOM 2060 C CA . ASP A 1 244 ? -75.480 -75.431 86.434 1.00 48.03 244 ASP A CA 1
ATOM 2061 C C . ASP A 1 244 ? -74.713 -74.751 85.250 1.00 48.03 244 ASP A C 1
ATOM 2063 O O . ASP A 1 244 ? -74.929 -73.559 84.993 1.00 48.03 244 ASP A O 1
ATOM 2067 N N . PRO A 1 245 ? -73.813 -75.458 84.523 1.00 61.00 245 PRO A N 1
ATOM 2068 C CA . PRO A 1 245 ? -72.902 -74.899 83.504 1.00 61.00 245 PRO A CA 1
ATOM 2069 C C . PRO A 1 245 ? -73.487 -74.534 82.124 1.00 61.00 245 PRO A C 1
ATOM 2071 O O . PRO A 1 245 ? -72.804 -73.866 81.344 1.00 61.00 245 PRO A O 1
ATOM 2074 N N . ALA A 1 246 ? -74.708 -74.946 81.766 1.00 60.97 246 ALA A N 1
ATOM 2075 C CA . ALA A 1 246 ? -75.209 -74.807 80.384 1.00 60.97 246 ALA A CA 1
ATOM 2076 C C . ALA A 1 246 ? -75.383 -73.345 79.911 1.00 60.97 246 ALA A C 1
ATOM 2078 O O . ALA A 1 246 ? -75.337 -73.049 78.717 1.00 60.97 246 ALA A O 1
ATOM 2079 N N . ARG A 1 247 ? -75.529 -72.403 80.849 1.00 58.47 247 ARG A N 1
ATOM 2080 C CA . ARG A 1 247 ? -75.725 -70.973 80.558 1.00 58.47 247 ARG A CA 1
ATOM 2081 C C . ARG A 1 247 ? -74.458 -70.261 80.067 1.00 58.47 247 ARG A C 1
ATOM 2083 O O . ARG A 1 247 ? -74.546 -69.139 79.581 1.00 58.47 247 ARG A O 1
ATOM 2090 N N . VAL A 1 248 ? -73.293 -70.895 80.190 1.00 58.84 248 VAL A N 1
ATOM 2091 C CA . VAL A 1 248 ? -71.991 -70.270 79.914 1.00 58.84 248 VAL A CA 1
ATOM 2092 C C . VAL A 1 248 ? -71.595 -70.350 78.427 1.00 58.84 248 VAL A C 1
ATOM 2094 O O . VAL A 1 248 ? -70.743 -69.583 77.995 1.00 58.84 248 VAL A O 1
ATOM 2097 N N . VAL A 1 249 ? -72.217 -71.226 77.620 1.00 59.31 249 VAL A N 1
ATOM 2098 C CA . VAL A 1 249 ? -71.669 -71.641 76.303 1.00 59.31 249 VAL A CA 1
ATOM 2099 C C . VAL A 1 249 ? -72.422 -71.080 75.071 1.00 59.31 249 VAL A C 1
ATOM 2101 O O . VAL A 1 249 ? -72.043 -71.365 73.943 1.00 59.31 249 VAL A O 1
ATOM 2104 N N . ALA A 1 250 ? -73.474 -70.265 75.220 1.00 61.22 250 ALA A N 1
ATOM 2105 C CA . ALA A 1 250 ? -74.262 -69.779 74.071 1.00 61.22 250 ALA A CA 1
ATOM 2106 C C . ALA A 1 250 ? -73.715 -68.481 73.426 1.00 61.22 250 ALA A C 1
ATOM 2108 O O . ALA A 1 250 ? -73.437 -67.505 74.125 1.00 61.22 250 ALA A O 1
ATOM 2109 N N . ASP A 1 251 ? -73.635 -68.443 72.085 1.00 69.19 251 ASP A N 1
ATOM 2110 C CA . ASP A 1 251 ? -73.177 -67.277 71.309 1.00 69.19 251 ASP A CA 1
ATOM 2111 C C . ASP A 1 251 ? -74.120 -66.067 71.425 1.00 69.19 251 ASP A C 1
ATOM 2113 O O . ASP A 1 251 ? -75.343 -66.173 71.290 1.00 69.19 251 ASP A O 1
ATOM 2117 N N . THR A 1 252 ? -73.535 -64.879 71.615 1.00 66.56 252 THR A N 1
ATOM 2118 C CA . THR A 1 252 ? -74.275 -63.619 71.776 1.00 66.56 252 THR A CA 1
ATOM 2119 C C . THR A 1 252 ? -74.458 -62.863 70.456 1.00 66.56 252 THR A C 1
ATOM 2121 O O . THR A 1 252 ? -73.715 -63.020 69.488 1.00 66.56 252 THR A O 1
ATOM 2124 N N . VAL A 1 253 ? -75.463 -61.984 70.434 1.00 60.75 253 VAL A N 1
ATOM 2125 C CA . VAL A 1 253 ? -75.938 -61.203 69.273 1.00 60.75 253 VAL A CA 1
ATOM 2126 C C . VAL A 1 253 ? -74.826 -60.416 68.550 1.00 60.75 253 VAL A C 1
ATOM 2128 O O . VAL A 1 253 ? -74.933 -60.166 67.350 1.00 60.75 253 VAL A O 1
ATOM 2131 N N . ALA A 1 254 ? -73.729 -60.083 69.233 1.00 55.25 254 ALA A N 1
ATOM 2132 C CA . ALA A 1 254 ? -72.612 -59.322 68.676 1.00 55.25 254 ALA A CA 1
ATOM 2133 C C . ALA A 1 254 ? -71.786 -60.074 67.607 1.00 55.25 254 ALA A C 1
ATOM 2135 O O . ALA A 1 254 ? -71.175 -59.423 66.759 1.00 55.25 254 ALA A O 1
ATOM 2136 N N . SER A 1 255 ? -71.763 -61.416 67.593 1.00 59.28 255 SER A N 1
ATOM 2137 C CA . SER A 1 255 ? -70.912 -62.166 66.647 1.00 59.28 255 SER A CA 1
ATOM 2138 C C . SER A 1 255 ? -71.462 -62.192 65.209 1.00 59.28 255 SER A C 1
ATOM 2140 O O . SER A 1 255 ? -70.686 -62.195 64.254 1.00 59.28 255 SER A O 1
ATOM 2142 N N . LYS A 1 256 ? -72.790 -62.105 65.024 1.00 60.44 256 LYS A N 1
ATOM 2143 C CA . LYS A 1 256 ? -73.452 -62.174 63.703 1.00 60.44 256 LYS A CA 1
ATOM 2144 C C . LYS A 1 256 ? -73.225 -60.939 62.814 1.00 60.44 256 LYS A C 1
ATOM 2146 O O . LYS A 1 256 ? -73.311 -61.051 61.596 1.00 60.44 256 LYS A O 1
ATOM 2151 N N . ALA A 1 257 ? -72.893 -59.780 63.388 1.00 55.31 257 ALA A N 1
ATOM 2152 C CA . ALA A 1 257 ? -72.740 -58.519 62.649 1.00 55.31 257 ALA A CA 1
ATOM 2153 C C . ALA A 1 257 ? -71.417 -58.389 61.859 1.00 55.31 257 ALA A C 1
ATOM 2155 O O . ALA A 1 257 ? -71.323 -57.561 60.959 1.00 55.31 257 ALA A O 1
ATOM 2156 N N . ARG A 1 258 ? -70.391 -59.204 62.149 1.00 58.16 258 ARG A N 1
ATOM 2157 C CA . ARG A 1 258 ? -69.074 -59.110 61.483 1.00 58.16 258 ARG A CA 1
ATOM 2158 C C . ARG A 1 258 ? -68.996 -59.762 60.090 1.00 58.16 258 ARG A C 1
ATOM 2160 O O . ARG A 1 258 ? -68.018 -59.527 59.393 1.00 58.16 258 ARG A O 1
ATOM 2167 N N . MET A 1 259 ? -69.992 -60.548 59.666 1.00 56.75 259 MET A N 1
ATOM 2168 C CA . MET A 1 259 ? -69.924 -61.380 58.445 1.00 56.75 259 MET A CA 1
ATOM 2169 C C . MET A 1 259 ? -70.436 -60.719 57.144 1.00 56.75 259 MET A C 1
ATOM 2171 O O . MET A 1 259 ? -70.504 -61.391 56.121 1.00 56.75 259 MET A O 1
ATOM 2175 N N . GLY A 1 260 ? -70.767 -59.420 57.134 1.00 57.56 260 GLY A N 1
ATOM 2176 C CA . GLY A 1 260 ? -70.821 -58.611 55.897 1.00 57.56 260 GLY A CA 1
ATOM 2177 C C . GLY A 1 260 ? -71.832 -59.012 54.806 1.00 57.56 260 GLY A C 1
ATOM 2178 O O . GLY A 1 260 ? -71.627 -58.694 53.639 1.00 57.56 260 GLY A O 1
ATOM 2179 N N . ILE A 1 261 ? -72.930 -59.689 55.145 1.00 46.97 261 ILE A N 1
ATOM 2180 C CA . ILE A 1 261 ? -74.009 -60.007 54.196 1.00 46.97 261 ILE A CA 1
ATOM 2181 C C . ILE A 1 261 ? -74.954 -58.791 54.124 1.00 46.97 261 ILE A C 1
ATOM 2183 O O . ILE A 1 261 ? -75.789 -58.634 55.013 1.00 46.97 261 ILE A O 1
ATOM 2187 N N . GLY A 1 262 ? -74.828 -57.908 53.113 1.00 57.97 262 GLY A N 1
ATOM 2188 C CA . GLY A 1 262 ? -75.827 -56.833 52.934 1.00 57.97 262 GLY A CA 1
ATOM 2189 C C . GLY A 1 262 ? -75.577 -55.625 52.011 1.00 57.97 262 GLY A C 1
ATOM 2190 O O . GLY A 1 262 ? -76.544 -54.912 51.757 1.00 57.97 262 GLY A O 1
ATOM 2191 N N . THR A 1 263 ? -74.380 -55.347 51.481 1.00 51.91 263 THR A N 1
ATOM 2192 C CA . THR A 1 263 ? -74.135 -54.113 50.687 1.00 51.91 263 THR A CA 1
ATOM 2193 C C . THR A 1 263 ? -73.859 -54.396 49.205 1.00 51.91 263 THR A C 1
ATOM 2195 O O . THR A 1 263 ? -72.898 -55.083 48.871 1.00 51.91 263 THR A O 1
ATOM 2198 N N . LYS A 1 264 ? -74.718 -53.864 48.319 1.00 54.75 264 LYS A N 1
ATOM 2199 C CA . LYS A 1 264 ? -74.579 -53.870 46.852 1.00 54.75 264 LYS A CA 1
ATOM 2200 C C . LYS A 1 264 ? -73.860 -52.591 46.402 1.00 54.75 264 LYS A C 1
ATOM 2202 O O . LYS A 1 264 ? -74.484 -51.537 46.380 1.00 54.75 264 LYS A O 1
ATOM 2207 N N . GLU A 1 265 ? -72.593 -52.694 46.019 1.00 53.44 265 GLU A N 1
ATOM 2208 C CA . GLU A 1 265 ? -71.906 -51.693 45.192 1.00 53.44 265 GLU A CA 1
ATOM 2209 C C . GLU A 1 265 ? -71.526 -52.368 43.867 1.00 53.44 265 GLU A C 1
ATOM 2211 O O . GLU A 1 265 ? -70.897 -53.428 43.850 1.00 53.44 265 GLU A O 1
ATOM 2216 N N . GLU A 1 266 ? -72.012 -51.805 42.761 1.00 51.28 266 GLU A N 1
ATOM 2217 C CA . GLU A 1 266 ? -71.795 -52.287 41.397 1.00 51.28 266 GLU A CA 1
ATOM 2218 C C . GLU A 1 266 ? -70.358 -51.983 40.941 1.00 51.28 266 GLU A C 1
ATOM 2220 O O . GLU A 1 266 ? -69.806 -50.917 41.198 1.00 51.28 266 GLU A O 1
ATOM 2225 N N . PHE A 1 267 ? -69.734 -52.952 40.273 1.00 50.94 267 PHE A N 1
ATOM 2226 C CA . PHE A 1 267 ? -68.370 -52.882 39.748 1.00 50.94 267 PHE A CA 1
ATOM 2227 C C . PHE A 1 267 ? -68.272 -51.936 38.531 1.00 50.94 267 PHE A C 1
ATOM 2229 O O . PHE A 1 267 ? -68.839 -52.226 37.477 1.00 50.94 267 PHE A O 1
ATOM 2236 N N . ASP A 1 268 ? -67.464 -50.874 38.620 1.00 56.41 268 ASP A N 1
ATOM 2237 C CA . ASP A 1 268 ? -67.073 -50.036 37.472 1.00 56.41 268 ASP A CA 1
ATOM 2238 C C . ASP A 1 268 ? -66.175 -50.817 36.483 1.00 56.41 268 ASP A C 1
ATOM 2240 O O . ASP A 1 268 ? -64.955 -50.908 36.650 1.00 56.41 268 ASP A O 1
ATOM 2244 N N . LEU A 1 269 ? -66.768 -51.378 35.423 1.00 58.22 269 LEU A N 1
ATOM 2245 C CA . LEU A 1 269 ? -66.113 -52.257 34.435 1.00 58.22 269 LEU A CA 1
ATOM 2246 C C . LEU A 1 269 ? -65.241 -51.555 33.367 1.00 58.22 269 LEU A C 1
ATOM 2248 O O . LEU A 1 269 ? -64.655 -52.237 32.529 1.00 58.22 269 LEU A O 1
ATOM 2252 N N . GLN A 1 270 ? -65.099 -50.225 33.366 1.00 61.56 270 GLN A N 1
ATOM 2253 C CA . GLN A 1 270 ? -64.312 -49.494 32.351 1.00 61.56 270 GLN A CA 1
ATOM 2254 C C . GLN A 1 270 ? -63.090 -48.767 32.929 1.00 61.56 270 GLN A C 1
ATOM 2256 O O . GLN A 1 270 ? -62.911 -47.562 32.755 1.00 61.56 270 GLN A O 1
ATOM 2261 N N . LYS A 1 271 ? -62.195 -49.505 33.591 1.00 62.75 271 LYS A N 1
ATOM 2262 C CA . LYS A 1 271 ? -60.818 -49.038 33.819 1.00 62.75 271 LYS A CA 1
ATOM 2263 C C . LYS A 1 271 ? -59.893 -49.718 32.804 1.00 62.75 271 LYS A C 1
ATOM 2265 O O . LYS A 1 271 ? -59.894 -50.946 32.739 1.00 62.75 271 LYS A O 1
ATOM 2270 N N . PRO A 1 272 ? -59.116 -48.971 31.997 1.00 68.56 272 PRO A N 1
ATOM 2271 C CA . PRO A 1 272 ? -58.168 -49.585 31.075 1.00 68.56 272 PRO A CA 1
ATOM 2272 C C . PRO A 1 272 ? -57.099 -50.369 31.849 1.00 68.56 272 PRO A C 1
ATOM 2274 O O . PRO A 1 272 ? -56.621 -49.919 32.891 1.00 68.56 272 PRO A O 1
ATOM 2277 N N . LEU A 1 273 ? -56.711 -51.531 31.312 1.00 70.38 273 LEU A N 1
ATOM 2278 C CA . LEU A 1 273 ? -55.742 -52.458 31.918 1.00 70.38 273 LEU A CA 1
ATOM 2279 C C . LEU A 1 273 ? -54.349 -51.824 32.120 1.00 70.38 273 LEU A C 1
ATOM 2281 O O . LEU A 1 273 ? -53.605 -52.229 33.008 1.00 70.38 273 LEU A O 1
ATOM 2285 N N . PHE A 1 274 ? -54.016 -50.798 31.326 1.00 75.19 274 PHE A N 1
ATOM 2286 C CA . PHE A 1 274 ? -52.780 -50.025 31.427 1.00 75.19 274 PHE A CA 1
ATOM 2287 C C . PHE A 1 274 ? -53.068 -48.525 31.498 1.00 75.19 274 PHE A C 1
ATOM 2289 O O . PHE A 1 274 ? -53.963 -48.007 30.827 1.00 75.19 274 PHE A O 1
ATOM 2296 N N . LYS A 1 275 ? -52.260 -47.806 32.281 1.00 77.12 275 LYS A N 1
ATOM 2297 C CA . LYS A 1 275 ? -52.301 -46.345 32.347 1.00 77.12 275 LYS A CA 1
ATOM 2298 C C . LYS A 1 275 ? -51.659 -45.770 31.081 1.00 77.12 275 LYS A C 1
ATOM 2300 O O . LYS A 1 275 ? -50.441 -45.810 30.931 1.00 77.12 275 LYS A O 1
ATOM 2305 N N . LEU A 1 276 ? -52.472 -45.251 30.164 1.00 77.12 276 LEU A N 1
ATOM 2306 C CA . LEU A 1 276 ? -51.978 -44.566 28.969 1.00 77.12 276 LEU A CA 1
ATOM 2307 C C . LEU A 1 276 ? -51.408 -43.195 29.364 1.00 77.12 276 LEU A C 1
ATOM 2309 O O . LEU A 1 276 ? -52.125 -42.333 29.868 1.00 77.12 276 LEU A O 1
ATOM 2313 N N . HIS A 1 277 ? -50.109 -42.996 29.144 1.00 78.25 277 HIS A N 1
ATOM 2314 C CA . HIS A 1 277 ? -49.429 -41.708 29.315 1.00 78.25 277 HIS A CA 1
ATOM 2315 C C . HIS A 1 277 ? -49.447 -40.917 28.003 1.00 78.25 277 HIS A C 1
ATOM 2317 O O . HIS A 1 277 ? -48.406 -40.629 27.419 1.00 78.25 277 HIS A O 1
ATOM 2323 N N . THR A 1 278 ? -50.641 -40.605 27.512 1.00 81.06 278 THR A N 1
ATOM 2324 C CA . THR A 1 278 ? -50.831 -39.760 26.329 1.00 81.06 278 THR A CA 1
ATOM 2325 C C . THR A 1 278 ? -51.177 -38.337 26.742 1.00 81.06 278 THR A C 1
ATOM 2327 O O . THR A 1 278 ? -51.708 -38.102 27.830 1.00 81.06 278 THR A O 1
ATOM 2330 N N . TYR A 1 279 ? -50.887 -37.377 25.868 1.00 80.19 279 TYR A N 1
ATOM 2331 C CA . TYR A 1 279 ? -51.348 -36.009 26.061 1.00 80.19 279 TYR A CA 1
ATOM 2332 C C . TYR A 1 279 ? -52.867 -35.951 25.907 1.00 80.19 279 TYR A C 1
ATOM 2334 O O . TYR A 1 279 ? -53.420 -36.544 24.979 1.00 80.19 279 TYR A O 1
ATOM 2342 N N . SER A 1 280 ? -53.544 -35.250 26.814 1.00 84.00 280 SER A N 1
ATOM 2343 C CA . SER A 1 280 ? -54.957 -34.931 26.616 1.00 84.00 280 SER A CA 1
ATOM 2344 C C . SER A 1 280 ? -55.101 -33.811 25.586 1.00 84.00 280 SER A C 1
ATOM 2346 O O . SER A 1 280 ? -54.212 -32.974 25.432 1.00 84.00 280 SER A O 1
ATOM 2348 N N . GLU A 1 281 ? -56.243 -33.753 24.906 1.00 83.56 281 GLU A N 1
ATOM 2349 C CA . GLU A 1 281 ? -56.563 -32.667 23.971 1.00 83.56 281 GLU A CA 1
ATOM 2350 C C . GLU A 1 281 ? -56.396 -31.285 24.628 1.00 83.56 281 GLU A C 1
ATOM 2352 O O . GLU A 1 281 ? -55.797 -30.378 24.057 1.00 83.56 281 GLU A O 1
ATOM 2357 N N . GLN A 1 282 ? -56.797 -31.160 25.896 1.00 82.94 282 GLN A N 1
ATOM 2358 C CA . GLN A 1 282 ? -56.610 -29.942 26.687 1.00 82.94 282 GLN A CA 1
ATOM 2359 C C . GLN A 1 282 ? -55.130 -29.587 26.899 1.00 82.94 282 GLN A C 1
ATOM 2361 O O . GLN A 1 282 ? -54.769 -28.412 26.877 1.00 82.94 282 GLN A O 1
ATOM 2366 N N . GLN A 1 283 ? -54.257 -30.583 27.086 1.00 82.25 283 GLN A N 1
ATOM 2367 C CA . GLN A 1 283 ? -52.814 -30.358 27.205 1.00 82.25 283 GLN A CA 1
ATOM 2368 C C . GLN A 1 283 ? -52.202 -29.913 25.876 1.00 82.25 283 GLN A C 1
ATOM 2370 O O . GLN A 1 283 ? -51.334 -29.045 25.875 1.00 82.25 283 GLN A O 1
ATOM 2375 N N . ILE A 1 284 ? -52.681 -30.449 24.754 1.00 82.12 284 ILE A N 1
ATOM 2376 C CA . ILE A 1 284 ? -52.232 -30.062 23.411 1.00 82.12 284 ILE A CA 1
ATOM 2377 C C . ILE A 1 284 ? -52.658 -28.616 23.108 1.00 82.12 284 ILE A C 1
ATOM 2379 O O . ILE A 1 284 ? -51.826 -27.789 22.741 1.00 82.12 284 ILE A O 1
ATOM 2383 N N . ILE A 1 285 ? -53.926 -28.275 23.364 1.00 84.69 285 ILE A N 1
ATOM 2384 C CA . ILE A 1 285 ? -54.485 -26.927 23.147 1.00 84.69 285 ILE A CA 1
ATOM 2385 C C . ILE A 1 285 ? -53.881 -25.886 24.105 1.00 84.69 285 ILE A C 1
ATOM 2387 O O . ILE A 1 285 ? -53.928 -24.689 23.830 1.00 84.69 285 ILE A O 1
ATOM 2391 N N . SER A 1 286 ? -53.275 -26.302 25.220 1.00 85.31 286 SER A N 1
ATOM 2392 C CA . SER A 1 286 ? -52.635 -25.364 26.150 1.00 85.31 286 SER A CA 1
ATOM 2393 C C . SER A 1 286 ? -51.417 -24.628 25.567 1.00 85.31 286 SER A C 1
ATOM 2395 O O . SER A 1 286 ? -51.050 -23.576 26.097 1.00 85.31 286 SER A O 1
ATOM 2397 N N . ASP A 1 287 ? -50.806 -25.120 24.479 1.00 86.94 287 ASP A N 1
ATOM 2398 C CA . ASP A 1 287 ? -49.660 -24.455 23.850 1.00 86.94 287 ASP A CA 1
ATOM 2399 C C . ASP A 1 287 ? -50.097 -23.181 23.087 1.00 86.94 287 ASP A C 1
ATOM 2401 O O . ASP A 1 287 ? -50.882 -23.262 22.132 1.00 86.94 287 ASP A O 1
ATOM 2405 N N . PRO A 1 288 ? -49.584 -21.987 23.453 1.00 88.44 288 PRO A N 1
ATOM 2406 C CA . PRO A 1 288 ? -49.930 -20.738 22.776 1.00 88.44 288 PRO A CA 1
ATOM 2407 C C . PRO A 1 288 ? -49.553 -20.728 21.289 1.00 88.44 288 PRO A C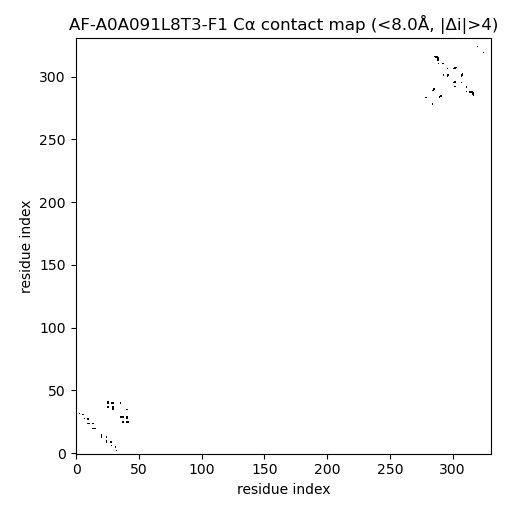 1
ATOM 2409 O O . PRO A 1 288 ? -50.258 -20.102 20.498 1.00 88.44 288 PRO A O 1
ATOM 2412 N N . ARG A 1 289 ? -48.484 -21.427 20.881 1.00 88.00 289 ARG A N 1
ATOM 2413 C CA . ARG A 1 289 ? -48.081 -21.508 19.467 1.00 88.00 289 ARG A CA 1
ATOM 2414 C C . ARG A 1 289 ? -49.114 -22.258 18.646 1.00 88.00 289 ARG A C 1
ATOM 2416 O O . ARG A 1 289 ? -49.491 -21.787 17.578 1.00 88.00 289 ARG A O 1
ATOM 2423 N N . LEU A 1 290 ? -49.591 -23.388 19.169 1.00 89.12 290 LEU A N 1
ATOM 2424 C CA . LEU A 1 290 ? -50.593 -24.208 18.498 1.00 89.12 290 LEU A CA 1
ATOM 2425 C C . LEU A 1 290 ? -51.922 -23.460 18.375 1.00 89.12 290 LEU A C 1
ATOM 2427 O O . LEU A 1 290 ? -52.530 -23.467 17.313 1.00 89.12 290 LEU A O 1
ATOM 2431 N N . ARG A 1 291 ? -52.348 -22.750 19.426 1.00 90.25 291 ARG A N 1
ATOM 2432 C CA . ARG A 1 291 ? -53.579 -21.942 19.388 1.00 90.25 291 ARG A CA 1
ATOM 2433 C C . ARG A 1 291 ? -53.539 -20.857 18.319 1.00 90.25 291 ARG A C 1
ATOM 2435 O O . ARG A 1 291 ? -54.519 -20.663 17.607 1.00 90.25 291 ARG A O 1
ATOM 2442 N N . VAL A 1 292 ? -52.421 -20.139 18.222 1.00 89.81 292 VAL A N 1
ATOM 2443 C CA . VAL A 1 292 ? -52.259 -19.082 17.215 1.00 89.81 292 VAL A CA 1
ATOM 2444 C C . VAL A 1 292 ? -52.163 -19.682 15.815 1.00 89.81 292 VAL A C 1
ATOM 2446 O O . VAL A 1 292 ? -52.731 -19.133 14.878 1.00 89.81 292 VAL A O 1
ATOM 2449 N N . GLU A 1 293 ? -51.492 -20.820 15.665 1.00 90.69 293 GLU A N 1
ATOM 2450 C CA . GLU A 1 293 ? -51.382 -21.516 14.385 1.00 90.69 293 GLU A CA 1
ATOM 2451 C C . GLU A 1 293 ? -52.738 -22.029 13.880 1.00 90.69 293 GLU A C 1
ATOM 2453 O O . GLU A 1 293 ? -53.090 -21.755 12.731 1.00 90.69 293 GLU A O 1
ATOM 2458 N N . LEU A 1 294 ? -53.539 -22.650 14.752 1.00 91.38 294 LEU A N 1
ATOM 2459 C CA . LEU A 1 294 ? -54.907 -23.072 14.446 1.00 91.38 294 LEU A CA 1
ATOM 2460 C C . LEU A 1 294 ? -55.782 -21.877 14.055 1.00 91.38 294 LEU A C 1
ATOM 2462 O O . LEU A 1 294 ? -56.416 -21.916 13.004 1.00 91.38 294 LEU A O 1
ATOM 2466 N N . ALA A 1 295 ? -55.730 -20.775 14.810 1.00 91.81 295 ALA A N 1
ATOM 2467 C CA . ALA A 1 295 ? -56.469 -19.556 14.475 1.00 91.81 295 ALA A CA 1
ATOM 2468 C C . ALA A 1 295 ? -56.044 -18.960 13.115 1.00 91.81 295 ALA A C 1
ATOM 2470 O O . ALA A 1 295 ? -56.878 -18.493 12.340 1.00 91.81 295 ALA A O 1
ATOM 2471 N N . LEU A 1 296 ? -54.747 -19.001 12.782 1.00 91.19 296 LEU A N 1
ATOM 2472 C CA . LEU A 1 296 ? -54.238 -18.558 11.478 1.00 91.19 296 LEU A CA 1
ATOM 2473 C C . LEU A 1 296 ? -54.633 -19.508 10.338 1.00 91.19 296 LEU A C 1
ATOM 2475 O O . LEU A 1 296 ? -54.781 -19.052 9.202 1.00 91.19 296 LEU A O 1
ATOM 2479 N N . ARG A 1 297 ? -54.799 -20.810 10.602 1.00 92.38 297 ARG A N 1
ATOM 2480 C CA . ARG A 1 297 ? -55.332 -21.775 9.626 1.00 92.38 297 ARG A CA 1
ATOM 2481 C C . ARG A 1 297 ? -56.820 -21.575 9.391 1.00 92.38 297 ARG A C 1
ATOM 2483 O O . ARG A 1 297 ? -57.222 -21.526 8.234 1.00 92.38 297 ARG A O 1
ATOM 2490 N N . GLU A 1 298 ? -57.599 -21.403 10.455 1.00 94.38 298 GLU A N 1
ATOM 2491 C CA . GLU A 1 298 ? -59.033 -21.096 10.385 1.00 94.38 298 GLU A CA 1
ATOM 2492 C C . GLU A 1 298 ? -59.287 -19.802 9.601 1.00 94.38 298 GLU A C 1
ATOM 2494 O O . GLU A 1 298 ? -60.185 -19.748 8.766 1.00 94.38 298 GLU A O 1
ATOM 2499 N N . ALA A 1 299 ? -58.434 -18.789 9.787 1.00 91.94 299 ALA A N 1
ATOM 2500 C CA . ALA A 1 299 ? -58.481 -17.539 9.029 1.00 91.94 299 ALA A CA 1
ATOM 2501 C C . ALA A 1 299 ? -57.863 -17.624 7.614 1.00 91.94 299 ALA A C 1
ATOM 2503 O O . ALA A 1 299 ? -57.877 -16.637 6.881 1.00 91.94 299 ALA A O 1
ATOM 2504 N N . GLY A 1 300 ? -57.266 -18.757 7.225 1.00 91.19 300 GLY A N 1
ATOM 2505 C CA . GLY A 1 300 ? -56.600 -18.931 5.926 1.00 91.19 300 GLY A CA 1
ATOM 2506 C C . GLY A 1 300 ? -55.277 -18.165 5.752 1.00 91.19 300 GLY A C 1
ATOM 2507 O O . GLY A 1 300 ? -54.724 -18.139 4.657 1.00 91.19 300 GLY A O 1
ATOM 2508 N N . LEU A 1 301 ? -54.724 -17.573 6.816 1.00 90.19 301 LEU A N 1
ATOM 2509 C CA . LEU A 1 301 ? -53.545 -16.693 6.788 1.00 90.19 301 LEU A CA 1
ATOM 2510 C C . LEU A 1 301 ? -52.212 -17.403 7.071 1.00 90.19 301 LEU A C 1
ATOM 2512 O O . LEU A 1 301 ? -51.155 -16.777 6.988 1.00 90.19 301 LEU A O 1
ATOM 2516 N N . HIS A 1 302 ? -52.232 -18.698 7.384 1.00 87.88 302 HIS A N 1
ATOM 2517 C CA . HIS A 1 302 ? -51.042 -19.480 7.748 1.00 87.88 302 HIS A CA 1
ATOM 2518 C C . HIS A 1 302 ? -49.892 -19.456 6.713 1.00 87.88 302 HIS A C 1
ATOM 2520 O O . HIS A 1 302 ? -48.731 -19.618 7.084 1.00 87.88 302 HIS A O 1
ATOM 2526 N N . THR A 1 303 ? -50.180 -19.236 5.425 1.00 88.50 303 THR A N 1
ATOM 2527 C CA . THR A 1 303 ? -49.176 -19.169 4.342 1.00 88.50 303 THR A CA 1
ATOM 2528 C C . THR A 1 303 ? -48.566 -17.779 4.141 1.00 88.50 303 THR A C 1
ATOM 2530 O O . THR A 1 303 ? -47.564 -17.652 3.430 1.00 88.50 303 THR A O 1
ATOM 2533 N N . THR A 1 304 ? -49.136 -16.737 4.756 1.00 91.94 304 THR A N 1
ATOM 2534 C CA . THR A 1 304 ? -48.692 -15.346 4.585 1.00 91.94 304 THR A CA 1
ATOM 2535 C C . THR A 1 304 ? -47.319 -15.092 5.212 1.00 91.94 304 THR A C 1
ATOM 2537 O O . THR A 1 304 ? -46.907 -15.763 6.160 1.00 91.94 304 THR A O 1
ATOM 2540 N N . LEU A 1 305 ? -46.603 -14.082 4.705 1.00 90.50 305 LEU A N 1
ATOM 2541 C CA . LEU A 1 305 ? -45.327 -13.633 5.285 1.00 90.50 305 LEU A CA 1
ATOM 2542 C C . LEU A 1 305 ? -45.481 -13.228 6.760 1.00 90.50 305 LEU A C 1
ATOM 2544 O O . LEU A 1 305 ? -44.633 -13.554 7.584 1.00 90.50 305 LEU A O 1
ATOM 2548 N N . TYR A 1 306 ? -46.620 -12.626 7.102 1.00 88.31 306 TYR A N 1
ATOM 2549 C CA . TYR A 1 306 ? -46.974 -12.232 8.463 1.00 88.31 306 TYR A CA 1
ATOM 2550 C C . TYR A 1 306 ? -47.001 -13.418 9.442 1.00 88.31 306 TYR A C 1
ATOM 2552 O O . TYR A 1 306 ? -46.388 -13.363 10.508 1.00 88.31 306 TYR A O 1
ATOM 2560 N N . ALA A 1 307 ? -47.641 -14.530 9.062 1.00 88.38 307 ALA A N 1
ATOM 2561 C CA . ALA A 1 307 ? -47.658 -15.743 9.878 1.00 88.38 307 ALA A CA 1
ATOM 2562 C C . ALA A 1 307 ? -46.245 -16.328 10.066 1.00 88.38 307 ALA A C 1
ATOM 2564 O O . ALA A 1 307 ? -45.884 -16.733 11.174 1.00 88.38 307 ALA A O 1
ATOM 2565 N N . LYS A 1 308 ? -45.417 -16.308 9.011 1.00 86.75 308 LYS A N 1
ATOM 2566 C CA . LYS A 1 308 ? -44.024 -16.787 9.062 1.00 86.75 308 LYS A CA 1
ATOM 2567 C C . LYS A 1 308 ? -43.137 -15.948 9.984 1.00 86.75 308 LYS A C 1
ATOM 2569 O O . LYS A 1 308 ? -42.231 -16.497 10.601 1.00 86.75 308 LYS A O 1
ATOM 2574 N N . GLU A 1 309 ? -43.401 -14.650 10.109 1.00 88.94 309 GLU A N 1
ATOM 2575 C CA . GLU A 1 309 ? -42.658 -13.763 11.012 1.00 88.94 309 GLU A CA 1
ATOM 2576 C C . GLU A 1 309 ? -43.101 -13.865 12.476 1.00 88.94 309 GLU A C 1
ATOM 2578 O O . GLU A 1 309 ? -42.289 -13.653 13.381 1.00 88.94 309 GLU A O 1
ATOM 2583 N N . ILE A 1 310 ? -44.380 -14.156 12.729 1.00 89.50 310 ILE A N 1
ATOM 2584 C CA . ILE A 1 310 ? -44.953 -14.148 14.082 1.00 89.50 310 ILE A CA 1
ATOM 2585 C C . ILE A 1 310 ? -44.782 -15.478 14.804 1.00 89.50 310 ILE A C 1
ATOM 2587 O O 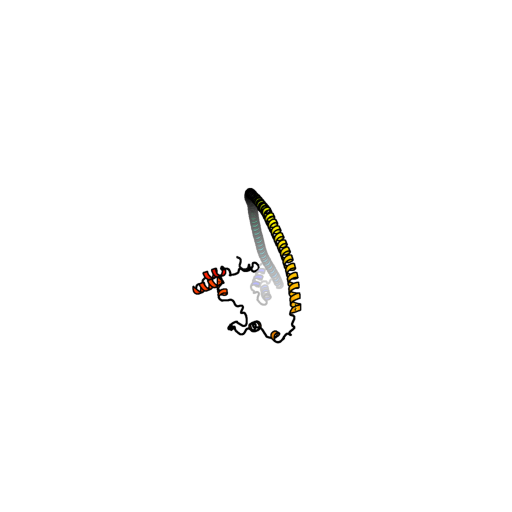. ILE A 1 310 ? -44.416 -15.475 15.980 1.00 89.50 310 ILE A O 1
ATOM 2591 N N . LEU A 1 311 ? -45.005 -16.610 14.130 1.00 86.88 311 LEU A N 1
ATOM 2592 C CA . LEU A 1 311 ? -44.936 -17.931 14.766 1.00 86.88 311 LEU A CA 1
ATOM 2593 C C . LEU A 1 311 ? -43.594 -18.203 15.487 1.00 86.88 311 LEU A C 1
ATOM 2595 O O . LEU A 1 311 ? -43.632 -18.730 16.601 1.00 86.88 311 LEU A O 1
ATOM 2599 N N . PRO A 1 312 ? -42.420 -17.792 14.959 1.00 86.31 312 PRO A N 1
ATOM 2600 C CA . PRO A 1 312 ? -41.144 -17.948 15.663 1.00 86.31 312 PRO A CA 1
ATOM 2601 C C . PRO A 1 312 ? -40.994 -17.060 16.908 1.00 86.31 312 PRO A C 1
ATOM 2603 O O . PRO A 1 312 ? -40.267 -17.424 17.831 1.00 86.31 312 PRO A O 1
ATOM 2606 N N . LYS A 1 313 ? -41.667 -15.899 16.949 1.00 87.31 313 LYS A N 1
ATOM 2607 C CA . LYS A 1 313 ? -41.564 -14.918 18.047 1.00 87.31 313 LYS A CA 1
ATOM 2608 C C . LYS A 1 313 ? -42.379 -15.315 19.278 1.00 87.31 313 LYS A C 1
ATOM 2610 O O . LYS A 1 313 ? -42.120 -14.810 20.368 1.00 87.31 313 LYS A O 1
ATOM 2615 N N . ILE A 1 314 ? -43.357 -16.208 19.127 1.00 86.81 314 ILE A N 1
AT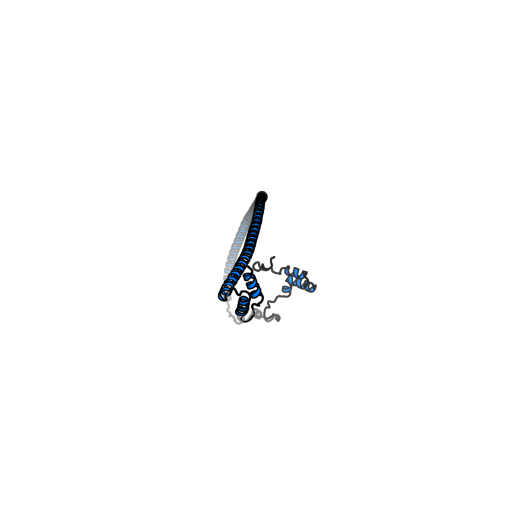OM 2616 C CA . ILE A 1 314 ? -44.183 -16.681 20.240 1.00 86.81 314 ILE A CA 1
ATOM 2617 C C . ILE A 1 314 ? -43.345 -17.648 21.092 1.00 86.81 314 ILE A C 1
ATOM 2619 O O . ILE A 1 314 ? -42.820 -18.626 20.551 1.00 86.81 314 ILE A O 1
ATOM 2623 N N . PRO A 1 315 ? -43.190 -17.427 22.408 1.00 82.56 315 PRO A N 1
ATOM 2624 C CA . PRO A 1 315 ? -42.460 -18.349 23.272 1.00 82.56 315 PRO A CA 1
ATOM 2625 C C . PRO A 1 315 ? -43.257 -19.648 23.507 1.00 82.56 315 PRO A C 1
ATOM 2627 O O . PRO A 1 315 ? -44.488 -19.620 23.507 1.00 82.56 315 PRO A O 1
ATOM 2630 N N . PRO A 1 316 ? -42.585 -20.794 23.717 1.00 81.31 316 PRO A N 1
ATOM 2631 C CA . PRO A 1 316 ? -43.254 -22.024 24.141 1.00 81.31 316 PRO A CA 1
ATOM 2632 C C . PRO A 1 316 ? -43.797 -21.890 25.576 1.00 81.31 316 PRO A C 1
ATOM 2634 O O . PRO A 1 316 ? -43.301 -21.072 26.352 1.00 81.31 316 PRO A O 1
ATOM 2637 N N . LEU A 1 317 ? -44.757 -22.744 25.966 1.00 80.94 317 LEU A N 1
ATOM 2638 C CA . LEU A 1 317 ? -45.354 -22.747 27.318 1.00 80.94 317 LEU A CA 1
ATOM 2639 C C . LEU A 1 317 ? -44.304 -22.852 28.443 1.00 80.94 317 LEU A C 1
ATOM 2641 O O . LEU A 1 317 ? -44.479 -22.296 29.525 1.00 80.94 317 LEU A O 1
ATOM 2645 N N . LYS A 1 318 ? -43.201 -23.563 28.186 1.00 81.00 318 LYS A N 1
ATOM 2646 C CA . LYS A 1 318 ? -42.034 -23.633 29.069 1.00 81.00 318 LYS A CA 1
ATOM 2647 C C . LYS A 1 318 ? -40.804 -23.195 28.292 1.00 81.00 318 LYS A C 1
ATOM 2649 O O . LYS A 1 318 ? -40.458 -23.826 27.295 1.00 81.00 318 LYS A O 1
ATOM 2654 N N . LEU A 1 319 ? -40.146 -22.135 28.760 1.00 79.06 319 LEU A N 1
ATOM 2655 C CA . LEU A 1 319 ? -38.878 -21.696 28.188 1.00 79.06 319 LEU A CA 1
ATOM 2656 C C . LEU A 1 319 ? -37.821 -22.802 28.335 1.00 79.06 319 LEU A C 1
ATOM 2658 O O . LEU A 1 319 ? -37.824 -23.520 29.344 1.00 79.06 319 LEU A O 1
ATOM 2662 N N . PRO A 1 320 ? -36.924 -22.955 27.344 1.00 80.81 320 PRO A N 1
ATOM 2663 C CA . PRO A 1 320 ? -35.797 -23.861 27.476 1.00 80.81 320 PRO A CA 1
ATOM 2664 C C . PRO A 1 320 ? -34.950 -23.452 28.682 1.00 80.81 320 PRO A C 1
ATOM 2666 O O . PRO A 1 320 ? -34.851 -22.275 29.037 1.00 80.81 320 PRO A O 1
ATOM 2669 N N . ARG A 1 321 ? -34.346 -24.443 29.334 1.00 80.50 321 ARG A N 1
ATOM 2670 C CA . ARG A 1 321 ? -33.386 -24.183 30.407 1.00 80.50 321 ARG A CA 1
ATOM 2671 C C . ARG A 1 321 ? -32.151 -23.477 29.827 1.00 80.50 321 ARG A C 1
ATOM 2673 O O . ARG A 1 321 ? -31.845 -23.625 28.647 1.00 80.50 321 ARG A O 1
ATOM 2680 N N . ARG A 1 322 ? -31.445 -22.709 30.661 1.00 79.88 322 ARG A N 1
ATOM 2681 C CA . ARG A 1 322 ? -30.326 -21.830 30.262 1.00 79.88 322 ARG A CA 1
ATOM 2682 C C . ARG A 1 322 ? -29.168 -22.567 29.569 1.00 79.88 322 ARG A C 1
ATOM 2684 O O . ARG A 1 322 ? -28.478 -21.987 28.742 1.00 79.88 322 ARG A O 1
ATOM 2691 N N . ASP A 1 323 ? -28.965 -23.836 29.904 1.00 81.56 323 ASP A N 1
ATOM 2692 C CA . ASP A 1 323 ? -27.996 -24.766 29.308 1.00 81.56 323 ASP A CA 1
ATOM 2693 C C . ASP A 1 323 ? -28.405 -25.274 27.914 1.00 81.56 323 ASP A C 1
ATOM 2695 O O . ASP A 1 323 ? -27.556 -25.723 27.150 1.00 81.56 323 ASP A O 1
ATOM 2699 N N . MET A 1 324 ? -29.689 -25.164 27.562 1.00 77.94 324 MET A N 1
ATOM 2700 C CA . MET A 1 324 ? -30.258 -25.583 26.276 1.00 77.94 324 MET A CA 1
ATOM 2701 C C . MET A 1 324 ? -30.526 -24.409 25.321 1.00 77.94 324 MET A C 1
ATOM 2703 O O . MET A 1 324 ? -31.140 -24.595 24.268 1.00 77.94 324 MET A O 1
ATOM 2707 N N . GLU A 1 325 ? -30.101 -23.190 25.664 1.00 74.06 325 GLU A N 1
ATOM 2708 C CA . GLU A 1 325 ? -30.213 -22.042 24.764 1.00 74.06 325 GLU A CA 1
ATOM 2709 C C . GLU A 1 325 ? -29.281 -22.211 23.555 1.00 74.06 325 GLU A C 1
ATOM 2711 O O . GLU A 1 325 ? -28.062 -22.076 23.658 1.00 74.06 325 GLU A O 1
ATOM 2716 N N . SER A 1 326 ? -29.852 -22.459 22.374 1.00 67.62 326 SER A N 1
ATOM 2717 C CA . SER A 1 326 ? -29.087 -22.484 21.128 1.00 67.62 326 SER A CA 1
ATOM 2718 C C . SER A 1 326 ? -28.606 -21.074 20.765 1.00 67.62 326 SER A C 1
ATOM 2720 O O . SER A 1 326 ? -29.416 -20.182 20.505 1.00 67.62 326 SER A O 1
ATOM 2722 N N . THR A 1 327 ? -27.293 -20.872 20.674 1.00 69.94 327 THR A N 1
ATOM 2723 C CA . THR A 1 327 ? -26.681 -19.625 20.177 1.00 69.94 327 THR A CA 1
ATOM 2724 C C . THR A 1 327 ? -26.749 -19.479 18.656 1.00 69.94 327 THR A C 1
ATOM 2726 O O . THR A 1 327 ? -26.517 -18.388 18.150 1.00 69.94 327 THR A O 1
ATOM 2729 N N . ALA A 1 328 ? -27.124 -20.540 17.932 1.00 64.38 328 ALA A N 1
ATOM 2730 C CA . ALA A 1 328 ? -27.139 -20.602 16.468 1.00 64.38 328 ALA A CA 1
ATOM 2731 C C . ALA A 1 328 ? -28.026 -19.549 15.771 1.00 64.38 328 ALA A C 1
ATOM 2733 O O . ALA A 1 328 ? -27.838 -19.294 14.587 1.00 64.38 328 ALA A O 1
ATOM 2734 N N . PHE A 1 329 ? -28.972 -18.932 16.488 1.00 62.00 329 PHE A N 1
ATOM 2735 C CA . PHE A 1 329 ? -29.926 -17.963 15.932 1.00 62.00 329 PHE A CA 1
ATOM 2736 C C . PHE A 1 329 ? -29.898 -16.594 16.633 1.00 62.00 329 PHE A C 1
ATOM 2738 O O . PHE A 1 329 ? -30.820 -15.801 16.454 1.00 62.00 329 PHE A O 1
ATOM 2745 N N . LYS A 1 330 ? -28.866 -16.300 17.441 1.00 60.09 330 LYS A N 1
ATOM 2746 C CA . LYS A 1 330 ? -28.656 -14.951 17.993 1.00 60.09 330 LYS A CA 1
ATOM 2747 C C . L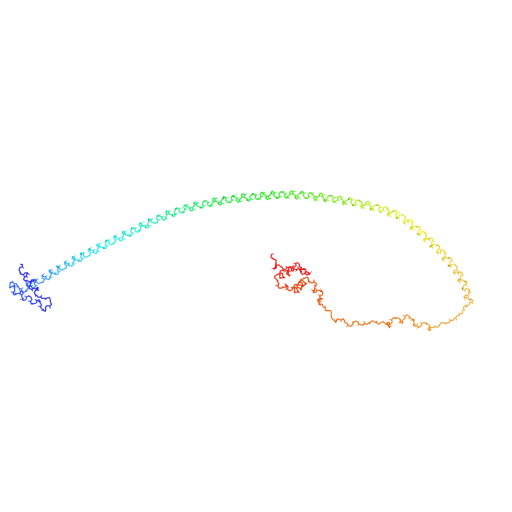YS A 1 330 ? -27.944 -14.104 16.922 1.00 60.09 330 LYS A C 1
ATOM 2749 O O . LYS A 1 330 ? -26.757 -14.320 16.691 1.00 60.09 330 LYS A O 1
ATOM 2754 N N . MET A 1 331 ? -28.682 -13.213 16.246 1.00 43.16 331 MET A N 1
ATOM 2755 C CA . MET A 1 331 ? -28.110 -12.095 15.472 1.00 43.16 331 MET A CA 1
ATOM 2756 C C . MET A 1 331 ? -27.761 -10.929 16.388 1.00 43.16 331 MET A C 1
ATOM 2758 O O . MET A 1 331 ? -28.540 -10.696 17.343 1.00 43.16 331 MET A O 1
#

Foldseek 3Di:
DVLVVVLVVLLVVQDPPDPPSVVVSLVVSCVVCVVDDSVRSVVVVVVVVVVVVVVVVVVVVVVVVVVVVVVVVVVVVVVVVVVVVVVVVVVVVVVVVVVVVVVVVVVVVVVVVVVVVVVVVVVVVVVVVVVVVVVVVVVVVVVVVVVVVVVVVVVVVVVVVVVVVVVVVVVVVVVVVVVVVVVVVVVVVVVVVVVVVVVVVVVVVVVVVVVVVVVVVVVVVVVVVVVVVVVVVCVVDDDDDDDDDPVPDDDDPVVVVPPDPDDDDDDPPDDDPDDDPDDDPVNVCPWPLVVVCVVCVVVVNCPPPVVVVVSVVDATPDHDDPVPDDPPPDD